Protein AF-A0A661PMX5-F1 (afdb_monomer)

Structure (mmCIF, N/CA/C/O backbone):
data_AF-A0A661PMX5-F1
#
_entry.id   AF-A0A661PMX5-F1
#
loop_
_atom_site.group_PDB
_atom_site.id
_atom_site.type_symbol
_atom_site.label_atom_id
_atom_site.label_alt_id
_atom_site.label_comp_id
_atom_site.label_asym_id
_atom_site.label_entity_id
_atom_site.label_seq_id
_atom_site.pdbx_PDB_ins_code
_atom_site.Cartn_x
_atom_site.Cartn_y
_atom_site.Cartn_z
_atom_site.occupancy
_atom_site.B_iso_or_equiv
_atom_site.auth_seq_id
_atom_site.auth_comp_id
_atom_site.auth_asym_id
_atom_site.auth_atom_id
_atom_site.pdbx_PDB_model_num
ATOM 1 N N . MET A 1 1 ? 23.515 1.012 -22.272 1.00 63.72 1 MET A N 1
ATOM 2 C CA . MET A 1 1 ? 24.236 0.803 -20.991 1.00 63.72 1 MET A CA 1
ATOM 3 C C . MET A 1 1 ? 23.793 1.769 -19.895 1.00 63.72 1 MET A C 1
ATOM 5 O O . MET A 1 1 ? 23.212 1.280 -18.941 1.00 63.72 1 MET A O 1
ATOM 9 N N . MET A 1 2 ? 23.977 3.096 -20.003 1.00 74.12 2 MET A N 1
ATOM 10 C CA . MET A 1 2 ? 23.487 4.026 -18.957 1.00 74.12 2 MET A CA 1
ATOM 11 C C . MET A 1 2 ? 21.953 4.102 -18.866 1.00 74.12 2 MET A C 1
ATOM 13 O O . MET A 1 2 ? 21.403 4.044 -17.772 1.00 74.12 2 MET A O 1
ATOM 17 N N . LEU A 1 3 ? 21.252 4.159 -20.004 1.00 74.56 3 LEU A N 1
ATOM 18 C CA . LEU A 1 3 ? 19.784 4.242 -20.019 1.00 74.56 3 LEU A CA 1
ATOM 19 C C . LEU A 1 3 ? 19.117 2.944 -19.522 1.00 74.56 3 LEU A C 1
ATOM 21 O O . LEU A 1 3 ? 18.143 2.985 -18.780 1.00 74.56 3 LEU A O 1
ATOM 25 N N . ASP A 1 4 ? 19.688 1.787 -19.871 1.00 82.62 4 ASP A N 1
ATOM 26 C CA . ASP A 1 4 ? 19.220 0.484 -19.377 1.00 82.62 4 ASP A CA 1
ATOM 27 C C . ASP A 1 4 ? 19.433 0.337 -17.871 1.00 82.62 4 ASP A C 1
ATOM 29 O O . ASP A 1 4 ? 18.620 -0.282 -17.190 1.00 82.62 4 ASP A O 1
ATOM 33 N N . GLN A 1 5 ? 20.518 0.914 -17.347 1.00 84.75 5 GLN A N 1
ATOM 34 C CA . GLN A 1 5 ? 20.777 0.919 -15.915 1.00 84.75 5 GLN A CA 1
ATOM 35 C C . GLN A 1 5 ? 19.758 1.784 -15.171 1.00 84.75 5 GLN A C 1
ATOM 37 O O . GLN A 1 5 ? 19.165 1.306 -14.212 1.00 84.75 5 GLN A O 1
ATOM 42 N N . ALA A 1 6 ? 19.471 2.991 -15.667 1.00 81.25 6 ALA A N 1
ATOM 43 C CA . ALA A 1 6 ? 18.455 3.860 -15.077 1.00 81.25 6 ALA A CA 1
ATOM 44 C C . ALA A 1 6 ? 17.060 3.203 -15.053 1.00 81.25 6 ALA A C 1
ATOM 46 O O . ALA A 1 6 ? 16.349 3.305 -14.056 1.00 81.25 6 ALA A O 1
ATOM 47 N N . ILE A 1 7 ? 16.688 2.476 -16.116 1.00 87.56 7 ILE A N 1
ATOM 48 C CA . ILE A 1 7 ? 15.437 1.700 -16.168 1.00 87.56 7 ILE A CA 1
ATOM 49 C C . ILE A 1 7 ? 15.428 0.609 -15.091 1.00 87.56 7 ILE A C 1
ATOM 51 O O . ILE A 1 7 ? 14.450 0.500 -14.355 1.00 87.56 7 ILE A O 1
ATOM 55 N N . ARG A 1 8 ? 16.513 -0.163 -14.953 1.00 89.81 8 ARG A N 1
ATOM 56 C CA . ARG A 1 8 ? 16.621 -1.215 -13.927 1.00 89.81 8 ARG A CA 1
ATOM 57 C C . ARG A 1 8 ? 16.565 -0.658 -12.506 1.00 89.81 8 ARG A C 1
ATOM 59 O O . ARG A 1 8 ? 15.906 -1.240 -11.647 1.00 89.81 8 ARG A O 1
ATOM 66 N N . ASP A 1 9 ? 17.223 0.469 -12.258 1.00 87.69 9 ASP A N 1
ATOM 67 C CA . ASP A 1 9 ? 17.215 1.113 -10.944 1.00 87.69 9 ASP A CA 1
ATOM 68 C C . ASP A 1 9 ? 15.805 1.609 -10.591 1.00 87.69 9 ASP A C 1
ATOM 70 O O . ASP A 1 9 ? 15.340 1.407 -9.469 1.00 87.69 9 ASP A O 1
ATOM 74 N N . LYS A 1 10 ? 15.075 2.172 -11.564 1.00 87.88 10 LYS A N 1
ATOM 75 C CA . LYS A 1 10 ? 13.667 2.565 -11.397 1.00 87.88 10 LYS A CA 1
ATOM 76 C C . LYS A 1 10 ? 12.747 1.364 -11.175 1.00 87.88 10 LYS A C 1
ATOM 78 O O . LYS A 1 10 ? 11.901 1.410 -10.288 1.00 87.88 10 LYS A O 1
ATOM 83 N N . GLU A 1 11 ? 12.934 0.267 -11.906 1.00 91.12 11 GLU A N 1
ATOM 84 C CA . GLU A 1 11 ? 12.194 -0.984 -11.676 1.00 91.12 11 GLU A CA 1
ATOM 85 C C . GLU A 1 11 ? 12.409 -1.524 -10.260 1.00 91.12 11 GLU A C 1
ATOM 87 O O . GLU A 1 11 ? 11.457 -1.949 -9.598 1.00 91.12 11 GLU A O 1
ATOM 92 N N . LYS A 1 12 ? 13.652 -1.472 -9.771 1.00 93.50 12 LYS A N 1
ATOM 93 C CA . LYS A 1 12 ? 13.991 -1.859 -8.402 1.00 93.50 12 LYS A CA 1
ATOM 94 C C . LYS A 1 12 ? 13.304 -0.948 -7.380 1.00 93.50 12 LYS A C 1
ATOM 96 O O . LYS A 1 12 ? 12.665 -1.466 -6.468 1.00 93.50 12 LYS A O 1
ATOM 101 N N . GLN A 1 13 ? 13.356 0.371 -7.573 1.00 88.75 13 GLN A N 1
ATOM 102 C CA . GLN A 1 13 ? 12.673 1.340 -6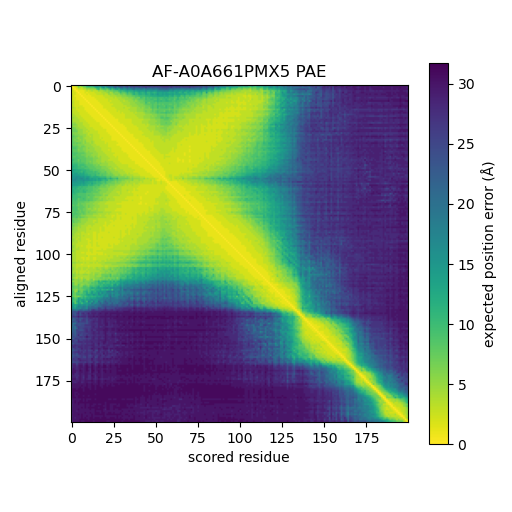.705 1.00 88.75 13 GLN A CA 1
ATOM 103 C C . GLN A 1 13 ? 11.159 1.099 -6.655 1.00 88.75 13 GL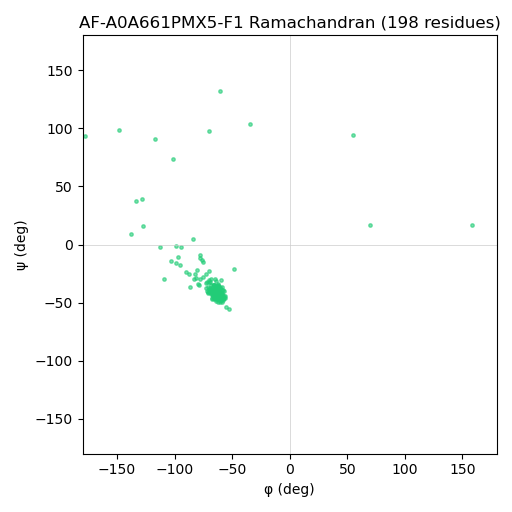N A C 1
ATOM 105 O O . GLN A 1 13 ? 10.581 1.090 -5.573 1.00 88.75 13 GLN A O 1
ATOM 110 N N . ILE A 1 14 ? 10.512 0.834 -7.797 1.00 92.25 14 ILE A N 1
ATOM 111 C CA . ILE A 1 14 ? 9.077 0.502 -7.845 1.00 92.25 14 ILE A CA 1
ATOM 112 C C . ILE A 1 14 ? 8.797 -0.778 -7.055 1.00 92.25 14 ILE A C 1
ATOM 114 O O . ILE A 1 14 ? 7.820 -0.847 -6.309 1.00 92.25 14 ILE A O 1
ATOM 118 N N . LYS A 1 15 ? 9.640 -1.805 -7.199 1.00 94.56 15 LYS A N 1
ATOM 119 C CA . LYS A 1 15 ? 9.477 -3.065 -6.467 1.00 94.56 15 LYS A CA 1
ATOM 120 C C . LYS A 1 15 ? 9.585 -2.857 -4.955 1.00 94.56 15 LYS A C 1
ATOM 122 O O . LYS A 1 15 ? 8.742 -3.367 -4.219 1.00 94.56 15 LYS A O 1
ATOM 127 N N . GLU A 1 16 ? 10.579 -2.101 -4.505 1.00 92.00 16 GLU A N 1
ATOM 128 C CA . GLU A 1 16 ? 10.778 -1.762 -3.092 1.00 92.00 16 GLU A CA 1
ATOM 129 C C . GLU A 1 16 ? 9.619 -0.912 -2.553 1.00 92.00 16 GLU A C 1
ATOM 131 O O . GLU A 1 16 ? 9.053 -1.231 -1.507 1.00 92.00 16 GLU A O 1
ATOM 136 N N . ALA A 1 17 ? 9.176 0.097 -3.309 1.00 91.69 17 ALA A N 1
ATOM 137 C CA . ALA A 1 17 ? 8.026 0.926 -2.956 1.00 91.69 17 ALA A CA 1
ATOM 138 C C . ALA A 1 17 ? 6.738 0.096 -2.831 1.00 91.69 17 ALA A C 1
ATOM 140 O O . ALA A 1 17 ? 5.991 0.246 -1.866 1.00 91.69 17 ALA A O 1
ATOM 141 N N . LYS A 1 18 ? 6.497 -0.845 -3.754 1.00 93.56 18 LYS A N 1
ATOM 142 C CA . LYS A 1 18 ? 5.363 -1.778 -3.668 1.00 93.56 18 LYS A CA 1
ATOM 143 C C . LYS A 1 18 ? 5.431 -2.649 -2.421 1.00 93.56 18 LYS A C 1
ATOM 145 O O . LYS A 1 18 ? 4.408 -2.848 -1.773 1.00 93.56 18 LYS A O 1
ATOM 150 N N . GLN A 1 19 ? 6.607 -3.166 -2.073 1.00 94.50 19 GLN A N 1
ATOM 151 C CA . GLN A 1 19 ? 6.785 -3.957 -0.853 1.00 94.50 19 GLN A CA 1
ATOM 152 C C . GLN A 1 19 ? 6.511 -3.128 0.406 1.00 94.50 19 GLN A C 1
ATOM 154 O O . GLN A 1 19 ? 5.790 -3.595 1.289 1.00 94.50 19 GLN A O 1
ATOM 159 N N . ALA A 1 20 ? 7.005 -1.890 0.460 1.00 90.62 20 ALA A N 1
ATOM 160 C CA . ALA A 1 20 ? 6.728 -0.971 1.558 1.00 90.62 20 ALA A CA 1
ATOM 161 C C . ALA A 1 20 ? 5.222 -0.681 1.684 1.00 90.62 20 ALA A C 1
ATOM 163 O O . ALA A 1 20 ? 4.652 -0.837 2.761 1.00 90.62 20 ALA A O 1
ATOM 164 N N . VAL A 1 21 ? 4.546 -0.372 0.571 1.00 93.19 21 VAL A N 1
ATOM 165 C CA . VAL A 1 21 ? 3.094 -0.133 0.559 1.00 93.19 21 VAL A CA 1
ATOM 166 C C . VAL A 1 21 ? 2.309 -1.381 0.956 1.00 93.19 21 VAL A C 1
ATOM 168 O O . VAL A 1 21 ? 1.335 -1.269 1.693 1.00 93.19 21 VAL A O 1
ATOM 171 N N . MET A 1 22 ? 2.732 -2.581 0.548 1.00 92.69 22 MET A N 1
ATOM 172 C CA . MET A 1 22 ? 2.116 -3.825 1.024 1.00 92.69 22 MET A CA 1
ATOM 173 C C . MET A 1 22 ? 2.247 -3.991 2.540 1.00 92.69 22 MET A C 1
ATOM 175 O O . MET A 1 22 ? 1.279 -4.394 3.183 1.00 92.69 22 MET A O 1
ATOM 179 N N . SER A 1 23 ? 3.402 -3.647 3.116 1.00 91.94 23 SER A N 1
ATOM 180 C CA . SER A 1 23 ? 3.580 -3.640 4.570 1.00 91.94 23 SER A CA 1
ATOM 181 C C . SER A 1 23 ? 2.625 -2.647 5.238 1.00 91.94 23 SER A C 1
ATOM 183 O O . SER A 1 23 ? 1.950 -3.013 6.196 1.00 91.94 23 SER A O 1
ATOM 185 N N . CYS A 1 24 ? 2.495 -1.429 4.704 1.00 90.75 24 CYS A N 1
ATOM 186 C CA . CYS A 1 24 ? 1.556 -0.427 5.219 1.00 90.75 24 CYS A CA 1
ATOM 187 C C . CYS A 1 24 ? 0.090 -0.886 5.119 1.00 90.75 24 CYS A C 1
ATOM 189 O O . CYS A 1 24 ? -0.686 -0.695 6.051 1.00 90.75 24 CYS A O 1
ATOM 191 N N . ILE A 1 25 ? -0.297 -1.544 4.022 1.00 92.50 25 ILE A N 1
ATOM 192 C CA . ILE A 1 25 ? -1.640 -2.129 3.862 1.00 92.50 25 ILE A CA 1
ATOM 193 C C . ILE A 1 25 ? -1.877 -3.237 4.893 1.00 92.50 25 ILE A C 1
ATOM 195 O O . ILE A 1 25 ? -2.978 -3.362 5.430 1.00 92.50 25 ILE A O 1
ATOM 199 N N . ALA A 1 26 ? -0.868 -4.061 5.179 1.00 93.25 26 ALA A N 1
ATOM 200 C CA . ALA A 1 26 ? -0.986 -5.094 6.200 1.00 93.25 26 ALA A CA 1
ATOM 201 C C . ALA A 1 26 ? -1.216 -4.474 7.586 1.00 93.25 26 ALA A C 1
ATOM 203 O O . ALA A 1 26 ? -2.121 -4.912 8.299 1.00 93.25 26 ALA A O 1
ATOM 204 N N . THR A 1 27 ? -0.471 -3.421 7.938 1.00 90.44 27 THR A N 1
ATOM 205 C CA . THR A 1 27 ? -0.661 -2.707 9.209 1.00 90.44 27 THR A CA 1
ATOM 206 C C . THR A 1 27 ? -2.011 -1.991 9.283 1.00 90.44 27 THR A C 1
ATOM 208 O O . THR A 1 27 ? -2.666 -2.055 10.319 1.00 90.44 27 THR A O 1
ATOM 211 N N . GLU A 1 28 ? -2.482 -1.385 8.187 1.00 92.62 28 GLU A N 1
ATOM 212 C CA . GLU A 1 28 ? -3.816 -0.764 8.103 1.00 92.62 28 GLU A CA 1
ATOM 213 C C . GLU A 1 28 ? -4.918 -1.806 8.334 1.00 92.62 28 GLU A C 1
ATOM 215 O O . GLU A 1 28 ? -5.834 -1.594 9.128 1.00 92.62 28 GLU A O 1
ATOM 220 N N . LYS A 1 29 ? -4.812 -2.976 7.692 1.00 94.25 29 LYS A N 1
ATOM 221 C CA . LYS A 1 29 ? -5.763 -4.077 7.890 1.00 94.25 29 LYS A CA 1
ATOM 222 C C . LYS A 1 29 ? -5.764 -4.594 9.324 1.00 94.25 29 LYS A C 1
ATOM 224 O O . LYS A 1 29 ? -6.833 -4.903 9.844 1.00 94.25 29 LYS A O 1
ATOM 229 N N . GLN A 1 30 ? -4.599 -4.687 9.961 1.00 93.56 30 GLN A N 1
ATOM 230 C CA . GLN A 1 30 ? -4.505 -5.058 11.373 1.00 93.56 30 GLN A CA 1
ATOM 231 C C . GLN A 1 30 ? -5.163 -4.006 12.272 1.00 93.56 30 GLN A C 1
ATOM 233 O O . GLN A 1 30 ? -5.966 -4.364 13.130 1.00 93.56 30 GLN A O 1
ATOM 238 N N . ALA A 1 31 ? -4.887 -2.719 12.046 1.00 91.25 31 ALA A N 1
ATOM 239 C CA . ALA A 1 31 ? -5.503 -1.623 12.792 1.00 91.25 31 ALA A CA 1
ATOM 240 C C . ALA A 1 31 ? -7.031 -1.619 12.635 1.00 91.25 31 ALA A C 1
ATOM 242 O O . ALA A 1 31 ? -7.758 -1.498 13.620 1.00 91.25 31 ALA A O 1
ATOM 243 N N . LYS A 1 32 ? -7.519 -1.851 11.414 1.00 94.06 32 LYS A N 1
ATOM 244 C CA . LYS A 1 32 ? -8.947 -1.989 11.132 1.00 94.06 32 LYS A CA 1
ATOM 245 C C . LYS A 1 32 ? -9.567 -3.203 11.824 1.00 94.06 32 LYS A C 1
ATOM 247 O O . LYS A 1 32 ? -10.628 -3.073 12.416 1.00 94.06 32 LYS A O 1
ATOM 252 N N . ALA A 1 33 ? -8.904 -4.357 11.809 1.00 95.31 33 ALA A N 1
ATOM 253 C CA . ALA A 1 33 ? -9.397 -5.543 12.508 1.00 95.31 33 ALA A CA 1
ATOM 254 C C . ALA A 1 33 ? -9.496 -5.321 14.029 1.00 95.31 33 ALA A C 1
ATOM 256 O O . ALA A 1 33 ? -10.425 -5.816 14.664 1.00 95.31 33 ALA A O 1
ATOM 257 N N . LEU A 1 34 ? -8.565 -4.559 14.614 1.00 94.06 34 LEU A N 1
ATOM 258 C CA . LEU A 1 34 ? -8.640 -4.154 16.019 1.00 94.06 34 LEU A CA 1
ATOM 259 C C . LEU A 1 34 ? -9.814 -3.199 16.269 1.00 94.06 34 LEU A C 1
ATOM 261 O O . LEU A 1 34 ? -10.561 -3.414 17.216 1.00 94.06 34 LEU A O 1
ATOM 265 N N . LEU A 1 35 ? -10.021 -2.203 15.401 1.00 95.44 35 LEU A N 1
ATOM 266 C CA . LEU A 1 35 ? -11.177 -1.304 15.476 1.00 95.44 35 LEU A CA 1
ATOM 267 C C . LEU A 1 35 ? -12.502 -2.081 15.412 1.00 95.44 35 LEU A C 1
ATOM 269 O O . LEU A 1 35 ? -13.384 -1.872 16.242 1.00 95.44 35 LEU A O 1
ATOM 273 N N . ASP A 1 36 ? -12.626 -2.997 14.452 1.00 95.06 36 ASP A N 1
ATOM 274 C CA . ASP A 1 36 ? -13.819 -3.825 14.273 1.00 95.06 36 ASP A CA 1
ATOM 275 C C . ASP A 1 36 ? -14.056 -4.725 15.499 1.00 95.06 36 ASP A C 1
ATOM 277 O O . ASP A 1 36 ? -15.198 -4.929 15.912 1.00 95.06 36 ASP A O 1
ATOM 281 N N . LYS A 1 37 ? -12.981 -5.210 16.138 1.00 95.94 37 LYS A N 1
ATOM 282 C CA . LYS A 1 37 ? -13.062 -5.964 17.393 1.00 95.94 37 LYS A CA 1
ATOM 283 C C . LYS A 1 37 ? -13.570 -5.104 18.553 1.00 95.94 37 LYS A C 1
ATOM 285 O O . LYS A 1 37 ? -14.443 -5.559 19.282 1.00 95.94 37 LYS A O 1
ATOM 290 N N . GLU A 1 38 ? -13.059 -3.886 18.730 1.00 94.75 38 GLU A N 1
ATOM 291 C CA . GLU A 1 38 ? -13.532 -2.982 19.791 1.00 94.75 38 GLU A CA 1
ATOM 292 C C . GLU A 1 38 ? -15.014 -2.620 19.595 1.00 94.75 38 GLU A C 1
ATOM 294 O O . GLU A 1 38 ? -15.785 -2.660 20.552 1.00 94.75 38 GLU A O 1
ATOM 299 N N . LYS A 1 39 ? -15.446 -2.377 18.349 1.00 94.94 39 LYS A N 1
ATOM 300 C CA . LYS A 1 39 ? -16.865 -2.156 18.012 1.00 94.94 39 LYS A CA 1
ATOM 301 C C . LYS A 1 39 ? -17.736 -3.385 18.296 1.00 94.94 39 LYS A C 1
ATOM 303 O O . LYS A 1 39 ? -18.861 -3.254 18.773 1.00 94.94 39 LYS A O 1
ATOM 308 N N . LEU A 1 40 ? -17.224 -4.587 18.031 1.00 96.62 40 LEU A N 1
ATOM 309 C CA . LEU A 1 40 ? -17.930 -5.826 18.359 1.00 96.62 40 LEU A CA 1
ATOM 310 C C . LEU A 1 40 ? -18.068 -6.010 19.876 1.00 96.62 40 LEU A C 1
ATOM 312 O O . LEU A 1 40 ? -19.143 -6.366 20.352 1.00 96.62 40 LEU A O 1
ATOM 316 N N . GLU A 1 41 ? -17.007 -5.752 20.644 1.00 95.06 41 GLU A N 1
ATOM 317 C CA . GLU A 1 41 ? -17.059 -5.811 22.108 1.00 95.06 41 GLU A CA 1
ATOM 318 C C . GLU A 1 41 ? -18.032 -4.777 22.682 1.00 95.06 41 GLU A C 1
ATOM 320 O O . GLU A 1 41 ? -18.821 -5.123 23.562 1.00 95.06 41 GLU A O 1
ATOM 325 N N . GLN A 1 42 ? -18.051 -3.550 22.147 1.00 95.62 42 GLN A N 1
ATOM 326 C CA . GLN A 1 42 ? -19.065 -2.547 22.483 1.00 95.62 42 GLN A CA 1
ATOM 327 C C . GLN A 1 42 ? -20.479 -3.118 22.296 1.00 95.62 42 GLN A C 1
ATOM 329 O O . GLN A 1 42 ? -21.251 -3.161 23.255 1.00 95.62 42 GLN A O 1
ATOM 334 N N . SER A 1 43 ? -20.792 -3.632 21.103 1.00 95.50 43 SER A N 1
ATOM 335 C CA . SER A 1 43 ? -22.113 -4.195 20.795 1.00 95.50 43 SER A CA 1
ATOM 336 C C . SER A 1 43 ? -22.467 -5.390 21.694 1.00 95.50 43 SER A C 1
ATOM 338 O O . SER A 1 43 ? -23.599 -5.522 22.163 1.00 95.50 43 SER A O 1
ATOM 340 N N . ASN A 1 44 ? -21.486 -6.234 22.028 1.00 96.56 44 ASN A N 1
ATOM 341 C CA . ASN A 1 44 ? -21.675 -7.342 22.963 1.00 96.56 44 ASN A CA 1
ATOM 342 C C . ASN A 1 44 ? -22.024 -6.856 24.379 1.00 96.56 44 ASN A C 1
ATOM 344 O O . ASN A 1 44 ? -22.832 -7.486 25.068 1.00 96.56 44 ASN A O 1
ATOM 348 N N . TRP A 1 45 ? -21.403 -5.772 24.851 1.00 95.12 45 TRP A N 1
ATOM 349 C CA . TRP A 1 45 ? -21.720 -5.176 26.150 1.00 95.12 45 TRP A CA 1
ATOM 350 C C . TRP A 1 45 ? -23.079 -4.476 26.152 1.00 95.12 45 TRP A C 1
ATOM 352 O O . TRP A 1 45 ? -23.808 -4.608 27.136 1.00 95.12 45 TRP A O 1
ATOM 362 N N . GLU A 1 46 ? -23.463 -3.831 25.053 1.00 93.75 46 GLU A N 1
ATOM 363 C CA . GLU A 1 46 ? -24.800 -3.256 24.865 1.00 93.75 46 GLU A CA 1
ATOM 364 C C . GLU A 1 46 ? -25.885 -4.342 24.907 1.00 93.75 46 GLU A C 1
ATOM 366 O O . GLU A 1 46 ? -26.823 -4.246 25.697 1.00 93.75 46 GLU A O 1
ATOM 371 N N . ALA A 1 47 ? -25.706 -5.452 24.185 1.00 95.69 47 ALA A N 1
ATOM 372 C CA . ALA A 1 47 ? -26.641 -6.580 24.217 1.00 95.69 47 ALA A CA 1
ATOM 373 C C . ALA A 1 47 ? -26.773 -7.204 25.625 1.00 95.69 47 ALA A C 1
ATOM 375 O O . ALA A 1 47 ? -27.862 -7.605 26.061 1.00 95.69 47 ALA A O 1
ATOM 376 N N . LYS A 1 48 ? -25.668 -7.266 26.383 1.00 93.94 48 LYS A N 1
ATOM 377 C CA . LYS A 1 48 ? -25.687 -7.690 27.795 1.00 93.94 48 LYS A CA 1
ATOM 378 C C . LYS A 1 48 ? -26.439 -6.692 28.675 1.00 93.94 48 LYS A C 1
ATOM 380 O O . LYS A 1 48 ? -27.173 -7.126 29.563 1.00 93.94 48 LYS A O 1
ATOM 385 N N . ALA A 1 49 ? -26.284 -5.390 28.433 1.00 93.62 49 ALA A N 1
ATOM 386 C CA . ALA A 1 49 ? -27.014 -4.353 29.151 1.00 93.62 49 ALA A CA 1
ATOM 387 C C . ALA A 1 49 ? -28.523 -4.449 28.897 1.00 93.62 49 ALA A C 1
ATOM 389 O O . ALA A 1 49 ? -29.297 -4.451 29.852 1.00 93.62 49 ALA A O 1
ATOM 390 N N . GLU A 1 50 ? -28.942 -4.637 27.642 1.00 93.56 50 GLU A N 1
ATOM 391 C CA . GLU A 1 50 ? -30.350 -4.849 27.286 1.00 93.56 50 GLU A CA 1
ATOM 392 C C . GLU A 1 50 ? -30.944 -6.075 27.985 1.00 93.56 50 GLU A C 1
ATOM 394 O O . GLU A 1 50 ? -32.068 -6.042 28.489 1.00 93.56 50 GLU A O 1
ATOM 399 N N . THR A 1 51 ? -30.183 -7.169 28.038 1.00 95.25 51 THR A N 1
ATOM 400 C CA . THR A 1 51 ? -30.621 -8.404 28.700 1.00 95.25 51 THR A CA 1
ATOM 401 C C . THR A 1 51 ? -30.752 -8.206 30.213 1.00 95.25 51 THR A C 1
ATOM 403 O O . THR A 1 51 ? -31.727 -8.661 30.811 1.00 95.25 51 THR A O 1
ATOM 406 N N . ALA A 1 52 ? -29.813 -7.491 30.840 1.00 93.50 52 ALA A N 1
ATOM 407 C CA . ALA A 1 52 ? -29.884 -7.149 32.259 1.00 93.50 52 ALA A CA 1
ATOM 408 C C . ALA A 1 52 ? -31.077 -6.231 32.579 1.00 93.50 52 ALA A C 1
ATOM 410 O O . ALA A 1 52 ? -31.743 -6.436 33.595 1.00 93.50 52 ALA A O 1
ATOM 411 N N . LEU A 1 53 ? -31.391 -5.285 31.686 1.00 93.75 53 LEU A N 1
ATOM 412 C CA . LEU A 1 53 ? -32.548 -4.397 31.808 1.00 93.75 53 LEU A CA 1
ATOM 413 C C . LEU A 1 53 ? -33.866 -5.184 31.735 1.00 93.75 53 LEU A C 1
ATOM 415 O O . LEU A 1 53 ? -34.732 -5.017 32.588 1.00 93.75 53 LEU A O 1
ATOM 419 N N . LYS A 1 54 ? -33.986 -6.118 30.778 1.00 93.69 54 LYS A N 1
ATOM 420 C CA . LYS A 1 54 ? -35.144 -7.031 30.663 1.00 93.69 54 LYS A CA 1
ATOM 421 C C . LYS A 1 54 ? -35.331 -7.899 31.909 1.00 93.69 54 LYS A C 1
ATOM 423 O O . LYS A 1 54 ? -36.455 -8.250 32.249 1.00 93.69 54 LYS A O 1
ATOM 428 N N . ALA A 1 55 ? -34.240 -8.233 32.595 1.00 94.62 55 ALA A N 1
ATOM 429 C CA . ALA A 1 55 ? -34.253 -8.981 33.849 1.00 94.62 55 ALA A CA 1
ATOM 430 C C . ALA A 1 55 ? -34.478 -8.102 35.100 1.00 94.62 55 ALA A C 1
ATOM 432 O O . ALA A 1 55 ? -34.375 -8.614 36.215 1.00 94.62 55 ALA A O 1
ATOM 433 N N . GLY A 1 56 ? -34.735 -6.796 34.941 1.00 93.94 56 GLY A N 1
ATOM 434 C CA . GLY A 1 56 ? -34.957 -5.852 36.043 1.00 93.94 56 GLY A CA 1
ATOM 435 C C . GLY A 1 56 ? -33.709 -5.549 36.880 1.00 93.94 56 GLY A C 1
ATOM 436 O O . GLY A 1 56 ? -33.823 -5.061 38.000 1.00 93.94 56 GLY A O 1
ATOM 437 N N . ARG A 1 57 ? -32.507 -5.865 36.377 1.00 94.31 57 ARG A N 1
ATOM 438 C CA . ARG A 1 57 ? -31.232 -5.626 37.071 1.00 94.31 57 ARG A CA 1
ATOM 439 C C . ARG A 1 57 ? -30.535 -4.390 36.512 1.00 94.31 57 ARG A C 1
ATOM 441 O O . ARG A 1 57 ? -29.527 -4.497 35.810 1.00 94.31 57 ARG A O 1
ATOM 448 N N . GLU A 1 58 ? -31.060 -3.220 36.855 1.00 93.62 58 GLU A N 1
ATOM 449 C CA . GLU A 1 58 ? -30.547 -1.921 36.392 1.00 93.62 58 GLU A CA 1
ATOM 450 C C . GLU A 1 58 ? -29.074 -1.693 36.770 1.00 93.62 58 GLU A C 1
ATOM 452 O O . GLU A 1 58 ? -28.283 -1.254 35.935 1.00 93.62 58 GLU A O 1
ATOM 457 N N . ASP A 1 59 ? -28.656 -2.112 37.969 1.00 92.88 59 ASP A N 1
ATOM 458 C CA . ASP A 1 59 ? -27.263 -1.998 38.428 1.00 92.88 59 ASP A CA 1
ATOM 459 C C . ASP A 1 59 ? -26.264 -2.723 37.511 1.00 92.88 59 ASP A C 1
ATOM 461 O O . ASP A 1 59 ? -25.127 -2.281 37.319 1.00 92.88 59 ASP A O 1
ATOM 465 N N . LEU A 1 60 ? -26.664 -3.873 36.955 1.00 90.69 60 LEU A N 1
ATOM 466 C CA . LEU A 1 60 ? -25.834 -4.637 36.021 1.00 90.69 60 LEU A CA 1
ATOM 467 C C . LEU A 1 60 ? -25.864 -4.025 34.621 1.00 90.69 60 LEU A C 1
ATOM 469 O O . LEU A 1 60 ? -24.831 -4.029 33.950 1.00 90.69 60 LEU A O 1
ATOM 473 N N . ALA A 1 61 ? -27.005 -3.472 34.203 1.00 92.56 61 ALA A N 1
ATOM 474 C CA . ALA A 1 61 ? -27.129 -2.767 32.932 1.00 92.56 61 ALA A CA 1
ATOM 475 C C . ALA A 1 61 ? -26.229 -1.519 32.896 1.00 92.56 61 ALA A C 1
ATOM 477 O O . ALA A 1 61 ? -25.477 -1.341 31.940 1.00 92.56 61 ALA A O 1
ATOM 478 N N . LEU A 1 62 ? -26.201 -0.726 33.974 1.00 94.19 62 LEU A N 1
ATOM 479 C CA . LEU A 1 62 ? -25.313 0.435 34.117 1.00 94.19 62 LEU A CA 1
ATOM 480 C C . LEU A 1 62 ? -23.830 0.058 34.019 1.00 94.19 62 LEU A C 1
ATOM 482 O O . LEU A 1 62 ? -23.066 0.710 33.310 1.00 94.19 62 LEU A O 1
ATOM 486 N N . LYS A 1 63 ? -23.409 -1.024 34.686 1.00 93.88 63 LYS A N 1
ATOM 487 C CA . LYS A 1 63 ? -22.018 -1.508 34.608 1.00 93.88 63 LYS A CA 1
ATOM 488 C C . LYS A 1 63 ? -21.654 -2.006 33.208 1.00 93.88 63 LYS A C 1
ATOM 490 O O . LYS A 1 63 ? -20.528 -1.789 32.764 1.00 93.88 63 LYS A O 1
ATOM 495 N N . ALA A 1 64 ? -22.580 -2.678 32.524 1.00 92.62 64 ALA A N 1
ATOM 496 C CA . ALA A 1 64 ? -22.379 -3.142 31.154 1.00 92.62 64 ALA A CA 1
ATOM 497 C C . ALA A 1 64 ? -22.272 -1.964 30.170 1.00 92.62 64 ALA A C 1
ATOM 499 O O . ALA A 1 64 ? -21.338 -1.940 29.373 1.00 92.62 64 ALA A O 1
ATOM 500 N N . LEU A 1 65 ? -23.137 -0.952 30.293 1.00 93.69 65 LEU A N 1
ATOM 501 C CA . LEU A 1 65 ? -23.060 0.283 29.502 1.00 93.69 65 LEU A CA 1
ATOM 502 C C . LEU A 1 65 ? -21.774 1.071 29.767 1.00 93.69 65 LEU A C 1
ATOM 504 O O . LEU A 1 65 ? -21.177 1.591 28.832 1.00 93.69 65 LEU A O 1
ATOM 508 N N . GLY A 1 66 ? -21.296 1.107 31.015 1.00 94.44 66 GLY A N 1
ATOM 509 C CA . GLY A 1 66 ? -19.998 1.704 31.337 1.00 94.44 66 GLY A CA 1
ATOM 510 C C . GLY A 1 66 ? -18.851 1.060 30.549 1.00 94.44 66 GLY A C 1
ATOM 511 O O . GLY A 1 66 ? -18.035 1.766 29.963 1.00 94.44 66 GLY A O 1
ATOM 512 N N . ARG A 1 67 ? -18.837 -0.277 30.455 1.00 94.12 67 ARG A N 1
ATOM 513 C CA . ARG A 1 67 ? -17.851 -1.014 29.643 1.00 94.12 67 ARG A CA 1
ATOM 514 C C . ARG A 1 67 ? -18.041 -0.796 28.145 1.00 94.12 67 ARG A C 1
ATOM 516 O O . ARG A 1 67 ? -17.051 -0.635 27.440 1.00 94.12 67 ARG A O 1
ATOM 523 N N . ALA A 1 68 ? -19.283 -0.759 27.663 1.00 95.12 68 ALA A N 1
ATOM 524 C CA . ALA A 1 68 ? -19.571 -0.435 26.267 1.00 95.12 68 ALA A CA 1
ATOM 525 C C . ALA A 1 68 ? -19.003 0.943 25.889 1.00 95.12 68 ALA A C 1
ATOM 527 O O . ALA A 1 68 ? -18.279 1.051 24.904 1.00 95.12 68 ALA A O 1
ATOM 528 N N . GLY A 1 69 ? -19.220 1.960 26.730 1.00 95.12 69 GLY A N 1
ATOM 529 C CA . GLY A 1 69 ? -18.697 3.311 26.513 1.00 95.12 69 GLY A CA 1
ATOM 530 C C . GLY A 1 69 ? -17.165 3.407 26.548 1.00 95.12 69 GLY A C 1
ATOM 531 O O . GLY A 1 69 ? -16.580 4.247 25.866 1.00 95.12 69 GLY A O 1
ATOM 532 N N . GLU A 1 70 ? -16.474 2.547 27.305 1.00 95.38 70 GLU A N 1
ATOM 533 C CA . GLU A 1 70 ? -15.006 2.454 27.249 1.00 95.38 70 GLU A CA 1
ATOM 534 C C . GLU A 1 70 ? -14.514 1.915 25.898 1.00 95.38 70 GLU A C 1
ATOM 536 O O . GLU A 1 70 ? -13.543 2.440 25.347 1.00 95.38 70 GLU A O 1
ATOM 541 N N . HIS A 1 71 ? -15.174 0.886 25.358 1.00 95.38 71 HIS A N 1
ATOM 542 C CA . HIS A 1 71 ? -14.863 0.334 24.035 1.00 95.38 71 HIS A CA 1
ATOM 543 C C . HIS A 1 71 ? -15.227 1.312 22.908 1.00 95.38 71 HIS A C 1
ATOM 545 O O . HIS A 1 71 ? -14.444 1.489 21.976 1.00 95.38 71 HIS A O 1
ATOM 551 N N . GLU A 1 72 ? -16.350 2.020 23.035 1.00 95.00 72 GLU A N 1
ATOM 552 C CA . GLU A 1 72 ? -16.775 3.068 22.102 1.00 95.00 72 GLU A CA 1
ATOM 553 C C . GLU A 1 72 ? -15.740 4.198 22.013 1.00 95.00 72 GLU A C 1
ATOM 555 O O . GLU A 1 72 ? -15.316 4.571 20.920 1.00 95.00 72 GLU A O 1
ATOM 560 N N . LYS A 1 73 ? -15.260 4.706 23.157 1.00 95.88 73 LYS A N 1
ATOM 561 C CA . LYS A 1 73 ? -14.216 5.745 23.190 1.00 95.88 73 LYS A CA 1
ATOM 562 C C . LYS A 1 73 ? -12.938 5.296 22.487 1.00 95.88 73 LYS A C 1
ATOM 564 O O . LYS A 1 73 ? -12.394 6.044 21.679 1.00 95.88 73 LYS A O 1
ATOM 569 N N . LYS A 1 74 ? -12.485 4.064 22.739 1.00 94.06 74 LYS A N 1
ATOM 570 C CA . LYS A 1 74 ? -11.311 3.496 22.055 1.00 94.06 74 LYS A CA 1
ATOM 571 C C . LYS A 1 74 ? -11.533 3.399 20.548 1.00 94.06 74 LYS A C 1
ATOM 573 O O . LYS A 1 74 ? -10.644 3.756 19.778 1.00 94.06 74 LYS A O 1
ATOM 578 N N . ALA A 1 75 ? -12.715 2.956 20.121 1.00 95.06 75 ALA A N 1
ATOM 579 C CA . ALA A 1 75 ? -13.054 2.8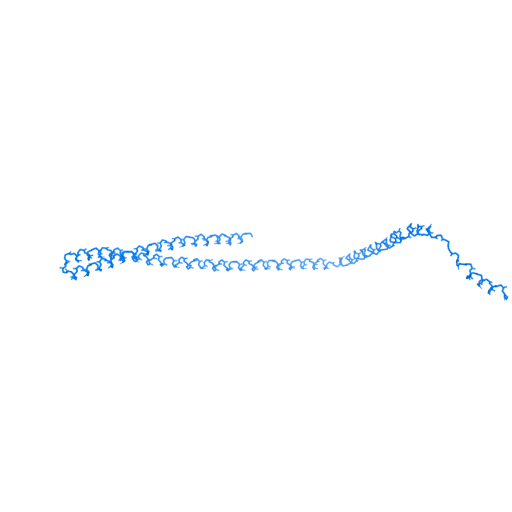78 18.707 1.00 95.06 75 ALA A CA 1
ATOM 580 C C . ALA A 1 75 ? -13.052 4.268 18.045 1.00 95.06 75 ALA A C 1
ATOM 582 O O . ALA A 1 75 ? -12.438 4.437 16.990 1.00 95.06 75 ALA A O 1
ATOM 583 N N . LEU A 1 76 ? -13.646 5.274 18.693 1.00 94.62 76 LEU A N 1
ATOM 584 C CA . LEU A 1 76 ? -13.676 6.663 18.220 1.00 94.62 76 LEU A CA 1
ATOM 585 C C . LEU A 1 76 ? -12.277 7.284 18.102 1.00 94.62 76 LEU A C 1
ATOM 587 O O . LEU A 1 76 ? -12.023 8.046 17.173 1.00 94.62 76 LEU A O 1
ATOM 591 N N . GLU A 1 77 ? -11.349 6.947 18.997 1.00 93.81 77 GLU A N 1
ATOM 592 C CA . GLU A 1 77 ? -9.954 7.403 18.911 1.00 93.81 77 GLU A CA 1
ATOM 593 C C . GLU A 1 77 ? -9.169 6.722 17.773 1.00 93.81 77 GLU A C 1
ATOM 595 O O . GLU A 1 77 ? -8.266 7.320 17.177 1.00 93.81 77 GLU A O 1
ATOM 600 N N . MET A 1 78 ? -9.493 5.464 17.461 1.00 93.19 78 MET A N 1
ATOM 601 C CA . MET A 1 78 ? -8.810 4.667 16.434 1.00 93.19 78 MET A CA 1
ATOM 602 C C . MET A 1 78 ? -9.325 4.933 15.014 1.00 93.19 78 MET A C 1
ATOM 604 O O . MET A 1 78 ? -8.563 4.819 14.050 1.00 93.19 78 MET A O 1
ATOM 608 N N . GLU A 1 79 ? -10.596 5.293 14.868 1.00 93.19 79 GLU A N 1
ATOM 609 C CA . GLU A 1 79 ? -11.254 5.525 13.583 1.00 93.19 79 GLU A CA 1
ATOM 610 C C . GLU A 1 79 ? -10.597 6.617 12.712 1.00 93.19 79 GLU A C 1
ATOM 612 O O . GLU A 1 79 ? -10.273 6.311 11.558 1.00 93.19 79 GLU A O 1
ATOM 617 N N . PRO A 1 80 ? -10.297 7.838 13.209 1.00 94.31 80 PRO A N 1
ATOM 618 C CA . PRO A 1 80 ? -9.641 8.863 12.396 1.00 94.31 80 PRO A CA 1
ATOM 619 C C . PRO A 1 80 ? -8.229 8.440 11.980 1.00 94.31 80 PRO A C 1
ATOM 621 O O . PRO A 1 80 ? -7.834 8.658 10.837 1.00 94.31 80 PRO A O 1
ATOM 624 N N . ARG A 1 81 ? -7.493 7.745 12.860 1.00 91.00 81 ARG A N 1
ATOM 625 C CA . ARG A 1 81 ? -6.154 7.218 12.546 1.00 91.00 81 ARG A CA 1
ATOM 626 C C . ARG A 1 81 ? -6.204 6.182 11.422 1.00 91.00 81 ARG A C 1
ATOM 628 O O . ARG A 1 81 ? -5.356 6.203 10.534 1.00 91.00 81 ARG A O 1
ATOM 635 N N . CYS A 1 82 ? -7.207 5.301 11.428 1.00 93.62 82 CYS A N 1
ATOM 636 C CA . CYS A 1 82 ? -7.408 4.330 10.350 1.00 93.62 82 CYS A CA 1
ATOM 637 C C . CYS A 1 82 ? -7.761 5.019 9.022 1.00 93.62 82 CYS A C 1
ATOM 639 O O . CYS A 1 82 ? -7.259 4.627 7.969 1.00 93.62 82 CYS A O 1
ATOM 641 N N . GLN A 1 83 ? -8.606 6.054 9.055 1.00 93.31 83 GLN A N 1
ATOM 642 C CA . GLN A 1 83 ? -8.965 6.825 7.859 1.00 93.31 83 GLN A CA 1
ATOM 643 C C . GLN A 1 83 ? -7.768 7.585 7.277 1.00 93.31 83 GLN A C 1
ATOM 645 O O . GLN A 1 83 ? -7.571 7.599 6.058 1.00 93.31 83 GLN A O 1
ATOM 650 N N . GLU A 1 84 ? -6.945 8.178 8.136 1.00 92.81 84 GLU A N 1
ATOM 651 C CA . GLU A 1 84 ? -5.731 8.875 7.729 1.00 92.81 84 GLU A CA 1
ATOM 652 C C . GLU A 1 84 ? -4.726 7.909 7.087 1.00 92.81 84 GLU A C 1
ATOM 654 O O . GLU A 1 84 ? -4.274 8.153 5.967 1.00 92.81 84 GLU A O 1
ATOM 659 N N . GLN A 1 85 ? -4.461 6.759 7.721 1.00 91.31 85 GLN A N 1
ATOM 660 C CA . GLN A 1 85 ? -3.603 5.712 7.151 1.00 91.31 85 GLN A CA 1
ATOM 661 C C . GLN A 1 85 ? -4.102 5.243 5.785 1.00 91.31 85 GLN A C 1
ATOM 663 O O . GLN A 1 85 ? -3.317 5.137 4.843 1.00 91.31 85 GLN A O 1
ATOM 668 N N . ARG A 1 86 ? -5.412 5.013 5.643 1.00 93.56 86 ARG A N 1
ATOM 669 C CA . ARG A 1 86 ? -6.013 4.621 4.365 1.00 93.56 86 ARG A CA 1
ATOM 670 C C . ARG A 1 86 ? -5.785 5.675 3.282 1.00 93.56 86 ARG A C 1
ATOM 672 O O . ARG A 1 86 ? -5.457 5.330 2.150 1.00 93.56 86 ARG A O 1
ATOM 679 N N . THR A 1 87 ? -5.933 6.951 3.627 1.00 95.06 87 THR A N 1
ATOM 680 C CA . THR A 1 87 ? -5.741 8.068 2.691 1.00 95.06 87 THR A CA 1
ATOM 681 C C . THR A 1 87 ? -4.282 8.173 2.247 1.00 95.06 87 THR A C 1
ATOM 683 O O . THR A 1 87 ? -4.005 8.294 1.054 1.00 95.06 87 THR A O 1
ATOM 686 N N . GLN A 1 88 ? -3.340 8.038 3.184 1.00 92.00 88 GLN A N 1
ATOM 687 C CA . GLN A 1 88 ? -1.905 8.007 2.885 1.00 92.00 88 GLN A CA 1
ATOM 688 C C . GLN A 1 88 ? -1.545 6.818 1.981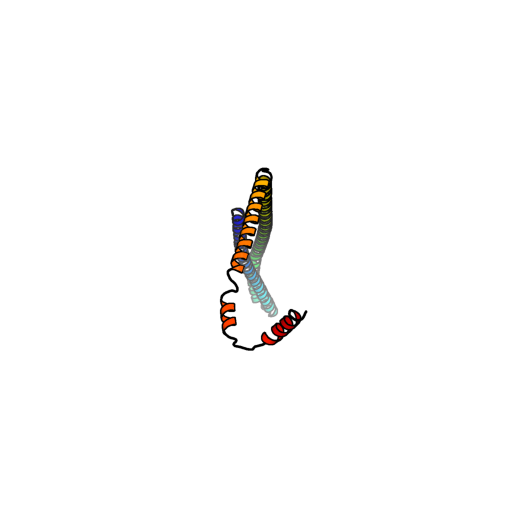 1.00 92.00 88 GLN A C 1
ATOM 690 O O . GLN A 1 88 ? -0.840 6.985 0.988 1.00 92.00 88 GLN A O 1
ATOM 695 N N . ILE A 1 89 ? -2.077 5.626 2.268 1.00 94.12 89 ILE A N 1
ATOM 696 C CA . ILE A 1 89 ? -1.869 4.422 1.451 1.00 94.12 89 ILE A CA 1
ATOM 697 C C . ILE A 1 89 ? -2.405 4.607 0.028 1.00 94.12 89 ILE A C 1
ATOM 699 O O . ILE A 1 89 ? -1.745 4.197 -0.927 1.00 94.12 89 ILE A O 1
ATOM 703 N N . GLU A 1 90 ? -3.579 5.216 -0.145 1.00 94.69 90 GLU A N 1
ATOM 704 C CA . GLU A 1 90 ? -4.117 5.508 -1.478 1.00 94.69 90 GLU A CA 1
ATOM 705 C C . GLU A 1 90 ? -3.244 6.510 -2.246 1.00 94.69 90 GLU A C 1
ATOM 707 O O . GLU A 1 90 ? -2.974 6.280 -3.425 1.00 94.69 90 GLU A O 1
ATOM 712 N N . SER A 1 91 ? -2.713 7.547 -1.588 1.00 93.06 91 SER A N 1
ATOM 713 C CA . SER A 1 91 ? -1.736 8.456 -2.210 1.00 93.06 91 SER A CA 1
ATOM 714 C C . SER A 1 91 ? -0.484 7.705 -2.668 1.00 93.06 91 SER A C 1
ATOM 716 O O . SER A 1 91 ? -0.086 7.816 -3.824 1.00 93.06 91 SER A O 1
ATOM 718 N N . LEU A 1 92 ? 0.090 6.857 -1.808 1.00 91.75 92 LEU A N 1
ATOM 719 C CA . LEU A 1 92 ? 1.276 6.066 -2.151 1.00 91.75 92 LEU A CA 1
ATOM 720 C C . LEU A 1 92 ? 1.021 5.123 -3.337 1.00 91.75 92 LEU A C 1
ATOM 722 O O . LEU A 1 92 ? 1.886 4.953 -4.196 1.00 91.75 92 LEU A O 1
ATOM 726 N N . LYS A 1 93 ? -0.173 4.524 -3.428 1.00 93.31 93 LYS A N 1
ATOM 727 C CA . LYS A 1 93 ? -0.567 3.714 -4.594 1.00 93.31 93 LYS A CA 1
ATOM 728 C C . LYS A 1 93 ? -0.634 4.551 -5.871 1.00 93.31 93 LYS A C 1
ATOM 730 O O . LYS A 1 93 ? -0.229 4.062 -6.925 1.00 93.31 93 LYS A O 1
ATOM 735 N N . GLN A 1 94 ? -1.158 5.773 -5.797 1.00 94.62 94 GLN A N 1
ATOM 736 C CA . GLN A 1 94 ? -1.214 6.682 -6.944 1.00 94.62 94 GLN A CA 1
ATOM 737 C C . GLN A 1 94 ? 0.185 7.115 -7.388 1.00 94.62 94 GLN A C 1
ATOM 739 O O . GLN A 1 94 ? 0.471 7.100 -8.584 1.00 94.62 94 GLN A O 1
ATOM 744 N N . ASP A 1 95 ? 1.073 7.424 -6.445 1.00 88.81 95 ASP A N 1
ATOM 745 C CA . ASP A 1 95 ? 2.453 7.797 -6.753 1.00 88.81 95 ASP A CA 1
ATOM 746 C C . ASP A 1 95 ? 3.224 6.636 -7.394 1.00 88.81 95 ASP A C 1
ATOM 748 O O . ASP A 1 95 ? 3.927 6.843 -8.382 1.00 88.81 95 ASP A O 1
ATOM 752 N N . ILE A 1 96 ? 3.026 5.397 -6.922 1.00 92.62 96 ILE A N 1
ATOM 753 C CA . ILE A 1 96 ? 3.592 4.205 -7.576 1.00 92.62 96 ILE A CA 1
ATOM 754 C C . ILE A 1 96 ? 3.115 4.100 -9.026 1.00 92.62 96 ILE A C 1
ATOM 756 O O . ILE A 1 96 ? 3.944 3.892 -9.908 1.00 92.62 96 ILE A O 1
ATOM 760 N N . ARG A 1 97 ? 1.813 4.276 -9.288 1.00 92.69 97 ARG A N 1
ATOM 761 C CA . ARG A 1 97 ? 1.275 4.226 -10.658 1.00 92.69 97 ARG A CA 1
ATOM 762 C C . ARG A 1 97 ? 1.892 5.298 -11.550 1.00 92.69 97 ARG A C 1
ATOM 764 O O . ARG A 1 97 ? 2.284 4.994 -12.668 1.00 92.69 97 ARG A O 1
ATOM 771 N N . ARG A 1 98 ? 2.054 6.523 -11.040 1.00 89.06 98 ARG A N 1
ATOM 772 C CA . ARG A 1 98 ? 2.716 7.605 -11.782 1.00 89.06 98 ARG A CA 1
ATOM 773 C C . ARG A 1 98 ? 4.143 7.216 -12.177 1.00 89.06 98 ARG A C 1
ATOM 775 O O . ARG A 1 98 ? 4.522 7.377 -13.330 1.00 89.06 98 ARG A O 1
ATOM 782 N N . ILE A 1 99 ? 4.912 6.652 -11.244 1.00 88.25 99 ILE A N 1
ATOM 783 C CA . ILE A 1 99 ? 6.288 6.206 -11.514 1.00 88.25 99 ILE A CA 1
ATOM 784 C C . ILE A 1 99 ? 6.307 5.041 -12.523 1.00 88.25 99 ILE A C 1
ATOM 786 O O . ILE A 1 99 ? 7.221 4.949 -13.344 1.00 88.25 99 ILE A O 1
ATOM 790 N N . GLU A 1 100 ? 5.313 4.149 -12.491 1.00 90.50 100 GLU A N 1
ATOM 791 C CA . GLU A 1 100 ? 5.162 3.077 -13.485 1.00 90.50 100 GLU A CA 1
ATOM 792 C C . GLU A 1 100 ? 4.882 3.616 -14.891 1.00 90.50 100 GLU A C 1
ATOM 794 O O . GLU A 1 100 ? 5.491 3.140 -15.855 1.00 90.50 100 GLU A O 1
ATOM 799 N N . ASP A 1 101 ? 4.012 4.618 -15.005 1.00 91.94 101 ASP A N 1
ATOM 800 C CA . ASP A 1 101 ? 3.686 5.272 -16.272 1.00 91.94 101 ASP A CA 1
ATOM 801 C C . ASP A 1 101 ? 4.906 6.011 -16.842 1.00 91.94 101 ASP A C 1
ATOM 803 O O . ASP A 1 101 ? 5.262 5.815 -18.008 1.00 91.94 101 ASP A O 1
ATOM 807 N N . GLU A 1 102 ? 5.618 6.773 -16.004 1.00 86.38 102 GLU A N 1
ATOM 808 C CA . GLU A 1 102 ? 6.883 7.420 -16.373 1.00 86.38 102 GLU A CA 1
ATOM 809 C C . GLU A 1 102 ? 7.903 6.385 -16.868 1.00 86.38 102 GLU A C 1
ATOM 811 O O . GLU A 1 102 ? 8.522 6.554 -17.921 1.00 86.38 102 GLU A O 1
ATOM 816 N N . LEU A 1 103 ? 8.060 5.262 -16.158 1.00 88.56 103 LEU A N 1
ATOM 817 C CA . LEU A 1 103 ? 8.967 4.189 -16.565 1.00 88.56 103 LEU A CA 1
ATOM 818 C C . LEU A 1 103 ? 8.575 3.581 -17.921 1.00 88.56 103 LEU A C 1
ATOM 820 O O . LEU A 1 103 ? 9.452 3.251 -18.728 1.00 88.56 103 LEU A O 1
ATOM 824 N N . ALA A 1 104 ? 7.279 3.410 -18.180 1.00 89.31 104 ALA A N 1
ATOM 825 C CA . ALA A 1 104 ? 6.790 2.912 -19.458 1.00 89.31 104 ALA A CA 1
ATOM 826 C C . ALA A 1 104 ? 7.129 3.882 -20.601 1.00 89.31 104 ALA A C 1
ATOM 828 O O . ALA A 1 104 ? 7.562 3.439 -21.669 1.00 89.31 104 ALA A O 1
ATOM 829 N N . GLU A 1 105 ? 7.002 5.188 -20.372 1.00 87.94 105 GLU A N 1
ATOM 830 C CA . GLU A 1 105 ? 7.415 6.215 -21.327 1.00 87.94 105 GLU A CA 1
ATOM 831 C C . GLU A 1 105 ? 8.931 6.189 -21.569 1.00 87.94 105 GLU A C 1
ATOM 833 O O . GLU A 1 105 ? 9.376 6.129 -22.718 1.00 87.94 105 GLU A O 1
ATOM 838 N N . PHE A 1 106 ? 9.742 6.115 -20.508 1.00 85.88 106 PHE A N 1
ATOM 839 C CA . PHE A 1 106 ? 11.200 6.000 -20.625 1.00 85.88 106 PHE A CA 1
ATOM 840 C C . PHE A 1 106 ? 11.629 4.779 -21.448 1.00 85.88 106 PHE A C 1
ATOM 842 O O . PHE A 1 106 ? 12.541 4.879 -22.274 1.00 85.88 106 PHE A O 1
ATOM 849 N N . LYS A 1 107 ? 10.961 3.631 -21.276 1.00 86.81 107 LYS A N 1
ATOM 850 C CA . LYS A 1 107 ? 11.210 2.425 -22.083 1.00 86.81 107 LYS A CA 1
ATOM 851 C C . LYS A 1 107 ? 10.881 2.642 -23.560 1.00 86.81 107 LYS A C 1
ATOM 853 O O . LYS A 1 107 ? 11.686 2.269 -24.411 1.00 86.81 107 LYS A O 1
ATOM 858 N N . ARG A 1 108 ? 9.754 3.291 -23.875 1.00 87.38 108 ARG A N 1
ATOM 859 C CA . ARG A 1 108 ? 9.387 3.630 -25.263 1.00 87.38 108 ARG A CA 1
ATOM 860 C C . ARG A 1 108 ? 10.406 4.574 -25.897 1.00 87.38 108 ARG A C 1
ATOM 862 O O . ARG A 1 108 ? 10.848 4.328 -27.017 1.00 87.38 108 ARG A O 1
ATOM 869 N N . ASN A 1 109 ? 10.828 5.603 -25.165 1.00 86.00 109 ASN A N 1
ATOM 870 C CA . ASN A 1 109 ? 11.828 6.562 -25.632 1.00 86.00 109 ASN A CA 1
ATOM 871 C C . ASN A 1 109 ? 13.184 5.890 -25.875 1.00 86.00 109 ASN A C 1
ATOM 873 O O . ASN A 1 109 ? 13.818 6.141 -26.901 1.00 86.00 109 ASN A O 1
ATOM 877 N N . ARG A 1 110 ? 13.608 4.972 -24.993 1.00 86.44 110 ARG A N 1
ATOM 878 C CA . ARG A 1 110 ? 14.784 4.125 -25.239 1.00 86.44 110 ARG A CA 1
ATOM 879 C C . ARG A 1 110 ? 14.644 3.369 -26.558 1.00 86.44 110 ARG A C 1
ATOM 881 O O . ARG A 1 110 ? 15.561 3.417 -27.374 1.00 86.44 110 ARG A O 1
ATOM 888 N N . ASP A 1 111 ? 13.543 2.648 -26.748 1.00 85.19 111 ASP A N 1
ATOM 889 C CA . ASP A 1 111 ? 13.358 1.781 -27.916 1.00 85.19 111 ASP A CA 1
ATOM 890 C C . ASP A 1 111 ? 13.357 2.597 -29.215 1.00 85.19 111 ASP A C 1
ATOM 892 O O . ASP A 1 111 ? 13.982 2.200 -30.202 1.00 85.19 111 ASP A O 1
ATOM 896 N N . PHE A 1 112 ? 12.762 3.792 -29.179 1.00 87.00 112 PHE A N 1
ATOM 897 C CA . PHE A 1 112 ? 12.828 4.762 -30.266 1.00 87.00 112 PHE A CA 1
ATOM 898 C C . PHE A 1 112 ? 14.266 5.212 -30.567 1.00 87.00 112 PHE A C 1
ATOM 900 O O . PHE A 1 112 ? 14.695 5.158 -31.720 1.00 87.00 112 PHE A O 1
ATOM 907 N N . ILE A 1 113 ? 15.043 5.603 -29.549 1.00 83.31 113 ILE A N 1
ATOM 908 C CA . ILE A 1 113 ? 16.443 6.030 -29.720 1.00 83.31 113 ILE A CA 1
ATOM 909 C C . ILE A 1 113 ? 17.299 4.886 -30.278 1.00 83.31 113 ILE A C 1
ATOM 911 O O . ILE A 1 113 ? 18.116 5.102 -31.175 1.00 83.31 113 ILE A O 1
ATOM 915 N N . ILE A 1 1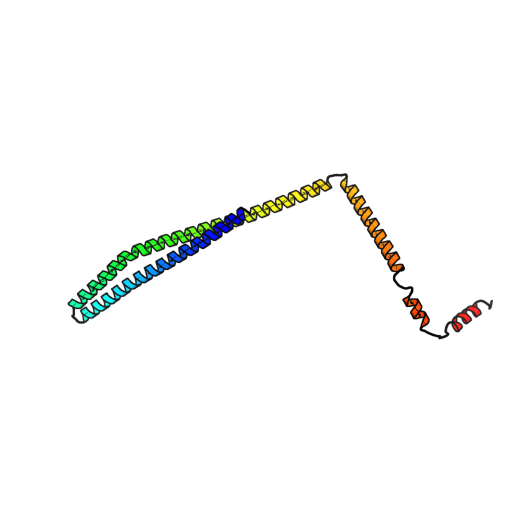14 ? 17.102 3.653 -29.799 1.00 83.25 114 ILE A N 1
ATOM 916 C CA . ILE A 1 114 ? 17.805 2.472 -30.316 1.00 83.25 114 ILE A CA 1
ATOM 917 C C . ILE A 1 114 ? 17.457 2.249 -31.794 1.00 83.25 114 ILE A C 1
ATOM 919 O O . ILE A 1 114 ? 18.359 2.016 -32.602 1.00 83.25 114 ILE A O 1
ATOM 923 N N . ALA A 1 115 ? 16.179 2.341 -32.169 1.00 83.62 115 ALA A N 1
ATOM 924 C CA . ALA A 1 115 ? 15.748 2.206 -33.558 1.00 83.62 115 ALA A CA 1
ATOM 925 C C . ALA A 1 115 ? 16.337 3.310 -34.454 1.00 83.62 115 ALA A C 1
ATOM 927 O O . ALA A 1 115 ? 16.848 3.018 -35.537 1.00 83.62 115 ALA A O 1
ATOM 928 N N . GLN A 1 116 ? 16.340 4.562 -33.988 1.00 80.56 116 GLN A N 1
ATOM 929 C CA . GLN A 1 116 ? 16.923 5.698 -34.704 1.00 80.56 116 GLN A CA 1
ATOM 930 C C . GLN A 1 116 ? 18.442 5.553 -34.879 1.00 80.56 116 GLN A C 1
ATOM 932 O O . GLN A 1 116 ? 18.968 5.841 -35.958 1.00 80.56 116 GLN A O 1
ATOM 937 N N . SER A 1 117 ? 19.141 5.072 -33.848 1.00 82.19 117 SER A N 1
ATOM 938 C CA . SER A 1 117 ? 20.578 4.792 -33.900 1.00 82.19 117 SER A CA 1
ATOM 939 C C . SER A 1 117 ? 20.890 3.710 -34.937 1.00 82.19 117 SER A C 1
ATOM 941 O O . SER A 1 117 ? 21.686 3.947 -35.846 1.00 82.19 117 SER A O 1
ATOM 943 N N . LYS A 1 118 ? 20.167 2.579 -34.907 1.00 81.00 118 LYS A N 1
ATOM 944 C CA . LYS A 1 118 ? 20.296 1.505 -35.910 1.00 81.00 118 LYS A CA 1
ATOM 945 C C . LYS A 1 118 ? 20.016 2.003 -37.327 1.00 81.00 118 LYS A C 1
ATOM 947 O O . LYS A 1 118 ? 20.783 1.723 -38.243 1.00 81.00 118 LYS A O 1
ATOM 952 N N . ALA A 1 119 ? 18.948 2.776 -37.522 1.00 76.94 119 ALA A N 1
ATOM 953 C CA . ALA A 1 119 ? 18.621 3.352 -38.825 1.00 76.94 119 ALA A CA 1
ATOM 954 C C . ALA A 1 119 ? 19.721 4.303 -39.330 1.00 76.94 119 ALA A C 1
ATOM 956 O O . ALA A 1 119 ? 20.039 4.311 -40.520 1.00 76.94 119 ALA A O 1
ATOM 957 N N . SER A 1 120 ? 20.322 5.092 -38.438 1.00 82.25 120 SER A N 1
ATOM 958 C CA . SER A 1 120 ? 21.432 5.993 -38.772 1.00 82.25 120 SER A CA 1
ATOM 959 C C . SER A 1 120 ? 22.710 5.224 -39.112 1.00 82.25 120 SER A C 1
ATOM 961 O O . SER A 1 120 ? 23.417 5.595 -40.049 1.00 82.25 120 SER A O 1
ATOM 963 N N . GLU A 1 121 ? 22.979 4.121 -38.416 1.00 80.06 121 GLU A N 1
ATOM 964 C CA . GLU A 1 121 ? 24.093 3.222 -38.709 1.00 80.06 121 GLU A CA 1
ATOM 965 C C . GLU A 1 121 ? 23.928 2.538 -40.073 1.00 80.06 121 GLU A C 1
ATOM 967 O O . GLU A 1 121 ? 24.850 2.577 -40.887 1.00 80.06 121 GLU A O 1
ATOM 972 N N . VAL A 1 122 ? 22.732 2.030 -40.390 1.00 74.12 122 VAL A N 1
ATOM 973 C CA . VAL A 1 122 ? 22.412 1.467 -41.715 1.00 74.12 122 VAL A CA 1
ATOM 974 C C . VAL A 1 122 ? 22.563 2.524 -42.812 1.00 74.12 122 VAL A C 1
ATOM 976 O O . VAL A 1 122 ? 23.191 2.263 -43.836 1.00 74.12 122 VAL A O 1
ATOM 979 N N . LYS A 1 123 ? 22.066 3.752 -42.601 1.00 71.88 123 LYS A N 1
ATOM 980 C CA . LYS A 1 123 ? 22.278 4.863 -43.548 1.00 71.88 123 LYS A CA 1
ATOM 981 C C . LYS A 1 123 ? 23.765 5.136 -43.761 1.00 71.88 123 LYS A C 1
ATOM 983 O O . LYS A 1 123 ? 24.194 5.276 -44.904 1.00 71.88 123 LYS A O 1
ATOM 988 N N . LYS A 1 124 ? 24.563 5.179 -42.690 1.00 82.88 124 LYS A N 1
ATOM 989 C CA . LYS A 1 124 ? 26.019 5.358 -42.773 1.00 82.88 124 LYS A CA 1
ATOM 990 C C . LYS A 1 124 ? 26.672 4.230 -43.574 1.00 82.88 124 LYS A C 1
ATOM 992 O O . LYS A 1 124 ? 27.490 4.523 -44.439 1.00 82.88 124 LYS A O 1
ATOM 997 N N . GLN A 1 125 ? 26.283 2.975 -43.345 1.00 76.50 125 GLN A N 1
ATOM 998 C CA . GLN A 1 125 ? 26.772 1.824 -44.110 1.00 76.50 125 GLN A CA 1
ATOM 999 C C . GLN A 1 125 ? 26.408 1.931 -45.598 1.00 76.50 125 GLN A C 1
ATOM 1001 O O . GLN A 1 125 ? 27.279 1.733 -46.443 1.00 76.50 125 GLN A O 1
ATOM 1006 N N . ILE A 1 126 ? 25.173 2.326 -45.934 1.00 70.50 126 ILE A N 1
ATOM 1007 C CA . ILE A 1 126 ? 24.739 2.556 -47.324 1.00 70.50 126 ILE A CA 1
ATOM 1008 C C . ILE A 1 126 ? 25.563 3.671 -47.974 1.00 70.50 126 ILE A C 1
ATOM 1010 O O . ILE A 1 126 ? 26.056 3.495 -49.086 1.00 70.50 126 ILE A O 1
ATOM 1014 N N . TYR A 1 127 ? 25.759 4.807 -47.299 1.00 77.31 127 TYR A N 1
ATOM 1015 C CA . TYR A 1 127 ? 26.575 5.901 -47.832 1.00 77.31 127 TYR A CA 1
ATOM 1016 C C . TYR A 1 127 ? 28.047 5.512 -47.983 1.00 77.31 127 TYR A C 1
ATOM 1018 O O . TYR A 1 127 ? 28.662 5.879 -48.979 1.00 77.31 127 TYR A O 1
ATOM 1026 N N . GLN A 1 128 ? 28.608 4.737 -47.053 1.00 77.44 128 GLN A N 1
ATOM 1027 C CA . GLN A 1 128 ? 29.964 4.200 -47.171 1.00 77.44 128 GLN A CA 1
ATOM 1028 C C . GLN A 1 128 ? 30.085 3.207 -48.332 1.00 77.44 128 GLN A C 1
ATOM 1030 O O . GLN A 1 128 ? 31.046 3.287 -49.093 1.00 77.44 128 GLN A O 1
ATOM 1035 N N . ALA A 1 129 ? 29.116 2.307 -48.514 1.00 72.25 129 ALA A N 1
ATOM 1036 C CA . ALA A 1 129 ? 29.070 1.397 -49.656 1.00 72.25 129 ALA A CA 1
ATOM 1037 C C . ALA A 1 129 ? 28.944 2.173 -50.976 1.00 72.25 129 ALA A C 1
ATOM 1039 O O . ALA A 1 129 ? 29.692 1.923 -51.916 1.00 72.25 129 ALA A O 1
ATOM 1040 N N . LYS A 1 130 ? 28.072 3.188 -51.023 1.00 70.31 130 LYS A N 1
ATOM 1041 C CA . LYS A 1 130 ? 27.908 4.074 -52.182 1.00 70.31 130 LYS A CA 1
ATOM 1042 C C . LYS A 1 130 ? 29.175 4.878 -52.477 1.00 70.31 130 LYS A C 1
ATOM 1044 O O . LYS A 1 130 ? 29.541 4.998 -53.637 1.00 70.31 130 LYS A O 1
ATOM 1049 N N . ALA A 1 131 ? 29.868 5.387 -51.459 1.00 71.12 131 ALA A N 1
ATOM 1050 C CA . ALA A 1 131 ? 31.142 6.089 -51.617 1.00 71.12 131 ALA A CA 1
ATOM 1051 C C . ALA A 1 131 ? 32.253 5.157 -52.133 1.00 71.12 131 ALA A C 1
ATOM 1053 O O . ALA A 1 131 ? 33.008 5.548 -53.018 1.00 71.12 131 ALA A O 1
ATOM 1054 N N . LYS A 1 132 ? 32.311 3.907 -51.649 1.00 64.06 132 LYS A N 1
ATOM 1055 C CA . LYS A 1 132 ? 33.217 2.876 -52.184 1.00 64.06 132 LYS A CA 1
ATOM 1056 C C . LYS A 1 132 ? 32.921 2.557 -53.655 1.00 64.06 132 LYS A C 1
ATOM 1058 O O . LYS A 1 132 ? 33.857 2.421 -54.429 1.00 64.06 132 LYS A O 1
ATOM 1063 N N . MET A 1 133 ? 31.645 2.500 -54.047 1.00 59.28 133 MET A N 1
ATOM 1064 C CA . MET A 1 133 ? 31.232 2.279 -55.442 1.00 59.28 133 MET A CA 1
ATOM 1065 C C . MET A 1 133 ? 31.413 3.509 -56.350 1.00 59.28 133 MET A C 1
ATOM 1067 O O . MET A 1 133 ? 31.610 3.357 -57.549 1.00 59.28 133 MET A O 1
ATOM 1071 N N . ALA A 1 134 ? 31.350 4.729 -55.808 1.00 58.12 134 ALA A N 1
ATOM 1072 C CA . ALA A 1 134 ? 31.492 5.971 -56.575 1.00 58.12 134 ALA A CA 1
ATOM 1073 C C . ALA A 1 134 ? 32.945 6.292 -56.972 1.00 58.12 134 ALA A C 1
ATOM 1075 O O . ALA A 1 134 ? 33.169 7.135 -57.843 1.00 58.12 134 ALA A O 1
ATOM 1076 N N . ASN A 1 135 ? 33.936 5.617 -56.378 1.00 56.31 135 ASN A N 1
ATOM 1077 C CA . ASN A 1 135 ? 35.305 5.648 -56.880 1.00 56.31 135 ASN A CA 1
ATOM 1078 C C . ASN A 1 135 ? 35.362 4.875 -58.206 1.00 56.31 135 ASN A C 1
ATOM 1080 O O . ASN A 1 135 ? 35.475 3.652 -58.223 1.00 56.31 135 ASN A O 1
ATOM 1084 N N . LYS A 1 136 ? 35.297 5.614 -59.323 1.00 54.06 136 LYS A N 1
ATOM 1085 C CA . LYS A 1 136 ? 35.327 5.117 -60.713 1.00 54.06 136 LYS A CA 1
ATOM 1086 C C . LYS A 1 136 ? 36.446 4.108 -61.025 1.00 54.06 136 LYS A C 1
ATOM 1088 O O . LYS A 1 136 ? 36.292 3.342 -61.961 1.00 54.06 136 LYS A O 1
ATOM 1093 N N . HIS A 1 137 ? 37.522 4.052 -60.237 1.00 56.38 137 HIS A N 1
ATOM 1094 C CA . HIS A 1 137 ? 38.598 3.063 -60.394 1.00 56.38 137 HIS A CA 1
ATOM 1095 C C . HIS A 1 137 ? 38.275 1.661 -59.840 1.00 56.38 137 HIS A C 1
ATOM 1097 O O . HIS A 1 137 ? 39.011 0.721 -60.112 1.00 56.38 137 HIS A O 1
ATOM 1103 N N . SER A 1 138 ? 37.189 1.493 -59.076 1.00 58.25 138 SER A N 1
ATOM 1104 C CA . SER A 1 138 ? 36.830 0.211 -58.449 1.00 58.25 138 SER A CA 1
ATOM 1105 C C . SER A 1 138 ? 35.839 -0.625 -59.259 1.00 58.25 138 SER A C 1
ATOM 1107 O O . SER A 1 138 ? 35.716 -1.812 -58.975 1.00 58.25 138 SER A O 1
ATOM 1109 N N . ALA A 1 139 ? 35.109 -0.049 -60.218 1.00 59.38 139 ALA A N 1
ATOM 1110 C CA . ALA A 1 139 ? 34.194 -0.821 -61.063 1.00 59.38 139 ALA A CA 1
ATOM 1111 C C . ALA A 1 139 ? 34.974 -1.706 -62.049 1.00 59.38 139 ALA A C 1
ATOM 1113 O O . ALA A 1 139 ? 34.654 -2.884 -62.186 1.00 59.38 139 ALA A O 1
ATOM 1114 N N . ASP A 1 140 ? 36.048 -1.164 -62.633 1.00 60.91 140 ASP A N 1
ATOM 1115 C CA . ASP A 1 140 ? 36.969 -1.912 -63.494 1.00 60.91 140 ASP A CA 1
ATOM 1116 C C . ASP A 1 140 ? 37.796 -2.929 -62.688 1.00 60.91 140 ASP A C 1
ATOM 1118 O O . ASP A 1 140 ? 37.939 -4.062 -63.130 1.00 60.91 140 ASP A O 1
ATOM 1122 N N . ASP A 1 141 ? 38.259 -2.594 -61.471 1.00 66.12 141 ASP A N 1
ATOM 1123 C CA . ASP A 1 141 ? 38.944 -3.556 -60.577 1.00 66.12 141 ASP A CA 1
ATOM 1124 C C . ASP A 1 141 ? 37.995 -4.672 -60.096 1.00 66.12 141 ASP A C 1
ATOM 1126 O O . ASP A 1 141 ? 38.383 -5.833 -59.997 1.00 66.12 141 ASP A O 1
ATOM 1130 N N . LEU A 1 142 ? 36.719 -4.363 -59.837 1.00 61.12 142 LEU A N 1
ATOM 1131 C CA . LEU A 1 142 ? 35.718 -5.369 -59.475 1.00 61.12 142 LEU A CA 1
ATOM 1132 C C . LEU A 1 142 ? 35.362 -6.263 -60.669 1.00 61.12 142 LEU A C 1
ATOM 1134 O O . LEU A 1 142 ? 35.268 -7.475 -60.485 1.00 61.12 142 LEU A O 1
ATOM 1138 N N . MET A 1 143 ? 35.215 -5.703 -61.877 1.00 65.31 143 MET A N 1
ATOM 1139 C CA . MET A 1 143 ? 35.045 -6.495 -63.101 1.00 65.31 143 MET A CA 1
ATOM 1140 C C . MET A 1 143 ? 36.275 -7.358 -63.378 1.00 65.31 143 MET A C 1
ATOM 1142 O O . MET A 1 143 ? 36.108 -8.547 -63.622 1.00 65.31 143 MET A O 1
ATOM 1146 N N . ALA A 1 144 ? 37.491 -6.827 -63.233 1.00 71.50 144 ALA A N 1
ATOM 1147 C CA . ALA A 1 144 ? 38.728 -7.587 -63.396 1.00 71.50 144 ALA A CA 1
ATOM 1148 C C . ALA A 1 144 ? 38.844 -8.727 -62.371 1.00 71.50 144 ALA A C 1
ATOM 1150 O O . ALA A 1 144 ? 39.215 -9.842 -62.726 1.00 71.50 144 ALA A O 1
ATOM 1151 N N . ARG A 1 145 ? 38.460 -8.504 -61.107 1.00 71.44 145 ARG A N 1
ATOM 1152 C CA . ARG A 1 145 ? 38.426 -9.561 -60.079 1.00 71.44 145 ARG A CA 1
ATOM 1153 C C . ARG A 1 145 ? 37.326 -10.586 -60.321 1.00 71.44 145 ARG A C 1
ATOM 1155 O O . ARG A 1 145 ? 37.541 -11.765 -60.052 1.00 71.44 145 ARG A O 1
ATOM 1162 N N . MET A 1 146 ? 36.153 -10.164 -60.792 1.00 67.00 146 MET A N 1
ATOM 1163 C CA . MET A 1 146 ? 35.075 -11.087 -61.158 1.00 67.00 146 MET A CA 1
ATOM 1164 C C . MET A 1 146 ? 35.449 -11.912 -62.388 1.00 67.00 146 MET A C 1
ATOM 1166 O O . MET A 1 146 ? 35.195 -13.111 -62.387 1.00 67.00 146 MET A O 1
ATOM 1170 N N . GLN A 1 147 ? 36.114 -11.311 -63.376 1.00 70.19 147 GLN A N 1
ATOM 1171 C CA . GLN A 1 147 ? 36.637 -11.996 -64.553 1.00 70.19 147 GLN A CA 1
ATOM 1172 C C . GLN A 1 147 ? 37.749 -12.978 -64.171 1.00 70.19 147 GLN A C 1
ATOM 1174 O O . GLN A 1 147 ? 37.644 -14.149 -64.507 1.00 70.19 147 GLN A O 1
ATOM 1179 N N . ALA A 1 148 ? 38.718 -12.570 -63.346 1.00 72.12 148 ALA A N 1
ATOM 1180 C CA . ALA A 1 148 ? 39.760 -13.464 -62.836 1.00 72.12 148 ALA A CA 1
ATOM 1181 C C . ALA A 1 148 ? 39.190 -14.612 -61.980 1.00 72.12 148 ALA A C 1
ATOM 1183 O O . ALA A 1 148 ? 39.702 -15.729 -61.999 1.00 72.12 148 ALA A O 1
ATOM 1184 N N . LYS A 1 149 ? 38.109 -14.366 -61.225 1.00 76.00 149 LYS A N 1
ATOM 1185 C CA . LYS A 1 149 ? 37.414 -15.415 -60.465 1.00 76.00 149 LYS A CA 1
ATOM 1186 C C . LYS A 1 149 ? 36.620 -16.354 -61.377 1.00 76.00 149 LYS A C 1
ATOM 1188 O O . LYS A 1 149 ? 36.579 -17.546 -61.095 1.00 76.00 149 LYS A O 1
ATOM 1193 N N . ALA A 1 150 ? 36.005 -15.839 -62.440 1.00 71.19 150 ALA A N 1
ATOM 1194 C CA . ALA A 1 150 ? 35.303 -16.642 -63.436 1.00 71.19 150 ALA A CA 1
ATOM 1195 C C . ALA A 1 150 ? 36.280 -17.497 -64.254 1.00 71.19 150 ALA A C 1
ATOM 1197 O O . ALA A 1 150 ? 36.032 -18.684 -64.417 1.00 71.19 150 ALA A O 1
ATOM 1198 N N . GLU A 1 151 ? 37.421 -16.943 -64.670 1.00 73.62 151 GLU A N 1
ATOM 1199 C CA . GLU A 1 151 ? 38.506 -17.689 -65.319 1.00 73.62 151 GLU A CA 1
ATOM 1200 C C . GLU A 1 151 ? 39.067 -18.762 -64.389 1.00 73.62 151 GLU A C 1
ATOM 1202 O O . GLU A 1 151 ? 39.172 -19.916 -64.784 1.00 73.62 151 GLU A O 1
ATOM 1207 N N . ARG A 1 152 ? 39.335 -18.438 -63.118 1.00 74.12 152 ARG A N 1
ATOM 1208 C CA . ARG A 1 152 ? 39.777 -19.439 -62.138 1.00 74.12 152 ARG A CA 1
ATOM 1209 C C . ARG A 1 152 ? 38.735 -20.536 -61.916 1.00 74.12 152 ARG A C 1
ATOM 1211 O O . ARG A 1 152 ? 39.103 -21.698 -61.853 1.00 74.12 152 ARG A O 1
ATOM 1218 N N . SER A 1 153 ? 37.455 -20.180 -61.828 1.00 72.44 153 SER A N 1
ATOM 1219 C CA . SER A 1 153 ? 36.358 -21.149 -61.733 1.00 72.44 153 SER A CA 1
ATOM 1220 C C . SER A 1 153 ? 36.231 -22.002 -62.994 1.00 72.44 153 SER A C 1
ATOM 1222 O O . SER A 1 153 ? 35.877 -23.169 -62.878 1.00 72.44 153 SER A O 1
ATOM 1224 N N . SER A 1 154 ? 36.488 -21.438 -64.177 1.00 61.22 154 SER A N 1
ATOM 1225 C CA . SER A 1 154 ? 36.499 -22.174 -65.443 1.00 61.22 154 SER A CA 1
ATOM 1226 C C . SER A 1 154 ? 37.669 -23.145 -65.477 1.00 61.22 154 SER A C 1
ATOM 1228 O O . SER A 1 154 ? 37.465 -24.314 -65.751 1.00 61.22 154 SER A O 1
ATOM 1230 N N . HIS A 1 155 ? 38.870 -22.700 -65.106 1.00 72.19 155 HIS A N 1
ATOM 1231 C CA . HIS A 1 155 ? 40.049 -23.557 -65.034 1.00 72.19 155 HIS A CA 1
ATOM 1232 C C . HIS A 1 155 ? 39.934 -24.632 -63.949 1.00 72.19 155 HIS A C 1
ATOM 1234 O O . HIS A 1 155 ? 40.397 -25.744 -64.155 1.00 72.19 155 HIS A O 1
ATOM 1240 N N . GLU A 1 156 ? 39.299 -24.342 -62.810 1.00 68.12 156 GLU A N 1
ATOM 1241 C CA . GLU A 1 156 ? 38.987 -25.348 -61.786 1.00 68.12 156 GLU A CA 1
ATOM 1242 C C . GLU A 1 156 ? 37.921 -26.343 -62.281 1.00 68.12 156 GLU A C 1
ATOM 1244 O O . GLU A 1 156 ? 38.016 -27.525 -61.962 1.00 68.12 156 GLU A O 1
ATOM 1249 N N . ALA A 1 157 ? 36.944 -25.908 -63.087 1.00 65.94 157 ALA A N 1
ATOM 1250 C CA . ALA A 1 157 ? 35.964 -26.795 -63.717 1.00 65.94 157 ALA A CA 1
ATOM 1251 C C . ALA A 1 157 ? 36.583 -27.660 -64.829 1.00 65.94 157 ALA A C 1
ATOM 1253 O O . ALA A 1 157 ? 36.300 -28.853 -64.882 1.00 65.94 157 ALA A O 1
ATOM 1254 N N . ASP A 1 158 ? 37.460 -27.094 -65.660 1.00 68.81 158 ASP A N 1
ATOM 1255 C CA . ASP A 1 158 ? 38.209 -27.818 -66.692 1.0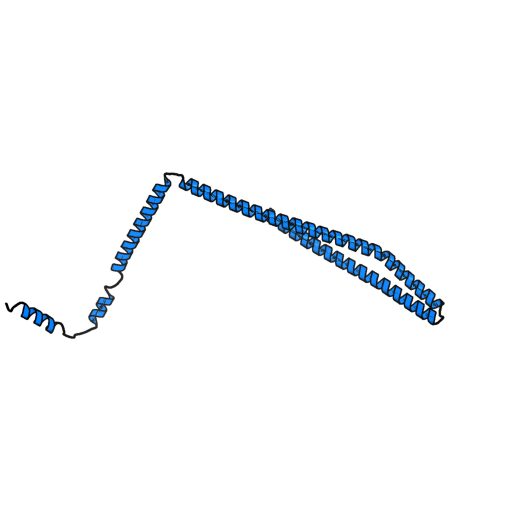0 68.81 158 ASP A CA 1
ATOM 1256 C C . ASP A 1 158 ? 39.185 -28.816 -66.055 1.00 68.81 158 ASP A C 1
ATOM 1258 O O . ASP A 1 158 ? 39.233 -29.971 -66.463 1.00 68.81 158 ASP A O 1
ATOM 1262 N N . ALA A 1 159 ? 39.889 -28.425 -64.986 1.00 67.12 159 ALA A N 1
ATOM 1263 C CA . ALA A 1 159 ? 40.750 -29.326 -64.220 1.00 67.12 159 ALA A CA 1
ATOM 1264 C C . ALA A 1 159 ? 39.949 -30.418 -63.494 1.00 67.12 159 ALA A C 1
ATOM 1266 O O . ALA A 1 159 ? 40.413 -31.548 -63.378 1.00 67.12 159 ALA A O 1
ATOM 1267 N N . ALA A 1 160 ? 38.740 -30.118 -63.010 1.00 62.09 160 ALA A N 1
ATOM 1268 C CA . ALA A 1 160 ? 37.841 -31.129 -62.460 1.00 62.09 160 ALA A CA 1
ATOM 1269 C C . ALA A 1 160 ? 37.296 -32.071 -63.545 1.00 62.09 160 ALA A C 1
ATOM 1271 O O . ALA A 1 160 ? 37.090 -33.245 -63.257 1.00 62.09 160 ALA A O 1
ATOM 1272 N N . ALA A 1 161 ? 37.093 -31.595 -64.778 1.00 60.75 161 ALA A N 1
ATOM 1273 C CA . ALA A 1 161 ? 36.714 -32.422 -65.921 1.00 60.75 161 ALA A CA 1
ATOM 1274 C C . ALA A 1 161 ? 37.876 -33.308 -66.404 1.00 60.75 161 ALA A C 1
ATOM 1276 O O . ALA A 1 161 ? 37.653 -34.483 -66.681 1.00 60.75 161 ALA A O 1
ATOM 1277 N N . GLU A 1 162 ? 39.111 -32.795 -66.431 1.00 60.88 162 GLU A N 1
ATOM 1278 C CA . GLU A 1 162 ? 40.323 -33.596 -66.665 1.00 60.88 162 GLU A CA 1
ATOM 1279 C C . GLU A 1 162 ? 40.533 -34.624 -65.551 1.00 60.88 162 GLU A C 1
ATOM 1281 O O . GLU A 1 162 ? 40.749 -35.794 -65.841 1.00 60.88 162 GLU A O 1
ATOM 1286 N N . MET A 1 163 ? 40.383 -34.240 -64.278 1.00 56.91 163 MET A N 1
ATOM 1287 C CA . MET A 1 163 ? 40.450 -35.200 -63.173 1.00 56.91 163 MET A CA 1
ATOM 1288 C C . MET A 1 163 ? 39.309 -36.218 -63.227 1.00 56.91 163 MET A C 1
ATOM 1290 O O . MET A 1 163 ? 39.545 -37.376 -62.919 1.00 56.91 163 MET A O 1
ATOM 1294 N N . ALA A 1 164 ? 38.093 -35.847 -63.633 1.00 55.28 164 ALA A N 1
ATOM 1295 C CA . ALA A 1 164 ? 36.992 -36.796 -63.819 1.00 55.28 164 ALA A CA 1
ATOM 1296 C C 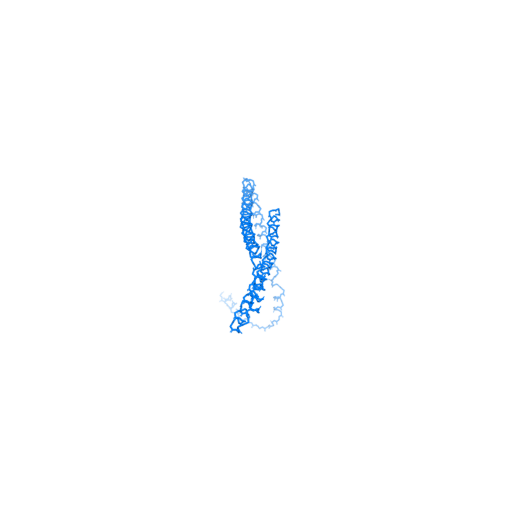. ALA A 1 164 ? 37.227 -37.740 -65.011 1.00 55.28 164 ALA A C 1
ATOM 1298 O O . ALA A 1 164 ? 36.787 -38.883 -64.962 1.00 55.28 164 ALA A O 1
ATOM 1299 N N . ALA A 1 165 ? 37.950 -37.295 -66.043 1.00 54.56 165 ALA A N 1
ATOM 1300 C CA . ALA A 1 165 ? 38.428 -38.158 -67.122 1.00 54.56 165 ALA A CA 1
ATOM 1301 C C . ALA A 1 165 ? 39.581 -39.084 -66.674 1.00 54.56 165 ALA A C 1
ATOM 1303 O O . ALA A 1 165 ? 39.736 -40.162 -67.238 1.00 54.56 165 ALA A O 1
ATOM 1304 N N . ASP A 1 166 ? 40.349 -38.695 -65.649 1.00 53.12 166 ASP A N 1
ATOM 1305 C CA . ASP A 1 166 ? 41.492 -39.456 -65.112 1.00 53.12 166 ASP A CA 1
ATOM 1306 C C . ASP A 1 166 ? 41.141 -40.319 -63.874 1.00 53.12 166 ASP A C 1
ATOM 1308 O O . ASP A 1 166 ? 41.916 -41.176 -63.457 1.00 53.12 166 ASP A O 1
ATOM 1312 N N . SER A 1 167 ? 39.956 -40.140 -63.272 1.00 52.47 167 SER A N 1
ATOM 1313 C CA . SER A 1 167 ? 39.527 -40.841 -62.042 1.00 52.47 167 SER A CA 1
ATOM 1314 C C . SER A 1 167 ? 38.160 -41.522 -62.142 1.00 52.47 167 SER A C 1
ATOM 1316 O O . SER A 1 167 ? 37.388 -41.579 -61.184 1.00 52.47 167 SER A O 1
ATOM 1318 N N . GLY A 1 168 ? 37.895 -42.124 -63.296 1.00 54.38 168 GLY A N 1
ATOM 1319 C CA . GLY A 1 168 ? 36.824 -43.099 -63.448 1.00 54.38 168 GLY A CA 1
ATOM 1320 C C . GLY A 1 168 ? 36.802 -43.655 -64.858 1.00 54.38 168 GLY A C 1
ATOM 1321 O O . GLY A 1 168 ? 36.233 -43.007 -65.725 1.00 54.38 168 GLY A O 1
ATOM 1322 N N . ASP A 1 169 ? 37.482 -44.792 -65.068 1.00 48.16 169 ASP A N 1
ATOM 1323 C CA . ASP A 1 169 ? 36.926 -46.022 -65.683 1.00 48.16 169 ASP A CA 1
ATOM 1324 C C . ASP A 1 169 ? 37.975 -46.989 -66.295 1.00 48.16 169 ASP A C 1
ATOM 1326 O O . ASP A 1 169 ? 37.614 -47.870 -67.075 1.00 48.16 169 ASP A O 1
ATOM 1330 N N . SER A 1 170 ? 39.277 -46.877 -65.974 1.00 51.22 170 SER A N 1
ATOM 1331 C CA . SER A 1 170 ? 40.302 -47.702 -66.657 1.00 51.22 170 SER A CA 1
ATOM 1332 C C . SER A 1 170 ? 40.782 -48.967 -65.926 1.00 51.22 170 SER A C 1
ATOM 1334 O O . SER A 1 170 ? 41.371 -49.810 -66.586 1.00 51.22 170 SER A O 1
ATOM 1336 N N . LEU A 1 171 ? 40.556 -49.150 -64.617 1.00 48.69 171 LEU A N 1
ATOM 1337 C CA . LEU A 1 171 ? 41.123 -50.302 -63.875 1.00 48.69 171 LEU A CA 1
ATOM 1338 C C . LEU A 1 171 ? 40.090 -51.361 -63.459 1.00 48.69 171 LEU A C 1
ATOM 1340 O O . LEU A 1 171 ? 40.420 -52.542 -63.392 1.00 48.69 171 LEU A O 1
ATOM 1344 N N . GLU A 1 172 ? 38.836 -50.976 -63.221 1.00 52.75 172 GLU A N 1
ATOM 1345 C CA . GLU A 1 172 ? 37.764 -51.927 -62.882 1.00 52.75 172 GLU A CA 1
ATOM 1346 C C . GLU A 1 172 ? 37.074 -52.508 -64.130 1.00 52.75 172 GLU A C 1
ATOM 1348 O O . GLU A 1 172 ? 36.659 -53.667 -64.103 1.00 52.75 172 GLU A O 1
ATOM 1353 N N . ASN A 1 173 ? 37.092 -51.791 -65.263 1.00 53.88 173 ASN A N 1
ATOM 13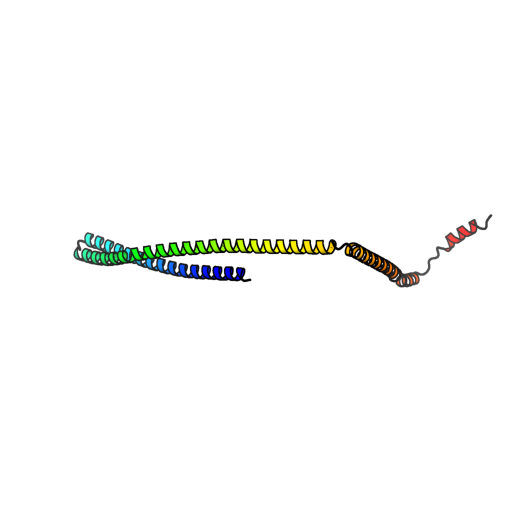54 C CA . ASN A 1 173 ? 36.717 -52.343 -66.571 1.00 53.88 173 ASN A CA 1
ATOM 1355 C C . ASN A 1 173 ? 37.748 -53.353 -67.114 1.00 53.88 173 ASN A C 1
ATOM 1357 O O . ASN A 1 173 ? 37.354 -54.332 -67.739 1.00 53.88 173 ASN A O 1
ATOM 1361 N N . GLU A 1 174 ? 39.046 -53.194 -66.823 1.00 50.88 174 GLU A N 1
ATOM 1362 C CA . GLU A 1 174 ? 40.082 -54.170 -67.218 1.00 50.88 174 GLU A CA 1
ATOM 1363 C C . GLU A 1 174 ? 39.995 -55.496 -66.438 1.00 50.88 174 GLU A C 1
ATOM 1365 O O . GLU A 1 174 ? 40.439 -56.531 -66.932 1.00 50.88 174 GLU A O 1
ATOM 1370 N N . PHE A 1 175 ? 39.386 -55.505 -65.246 1.00 45.88 175 PHE A N 1
ATOM 1371 C CA . PHE A 1 175 ? 39.162 -56.733 -64.470 1.00 45.88 175 PHE A CA 1
ATOM 1372 C C . PHE A 1 175 ? 37.822 -57.420 -64.771 1.00 45.88 175 PHE A C 1
ATOM 1374 O O . PHE A 1 175 ? 37.716 -58.634 -64.585 1.00 45.88 175 PHE A O 1
ATOM 1381 N N . ALA A 1 176 ? 36.823 -56.687 -65.273 1.00 54.25 176 ALA A N 1
ATOM 1382 C CA . ALA A 1 176 ? 35.572 -57.269 -65.763 1.00 54.25 176 ALA A CA 1
ATOM 1383 C C . ALA A 1 176 ? 35.760 -58.007 -67.106 1.00 54.25 176 ALA A C 1
ATOM 1385 O O . ALA A 1 176 ? 35.154 -59.057 -67.314 1.00 54.25 176 ALA A O 1
ATOM 1386 N N . ASP A 1 177 ? 36.671 -57.531 -67.963 1.00 47.91 177 ASP A N 1
ATOM 1387 C CA . ASP A 1 177 ? 36.955 -58.111 -69.290 1.00 47.91 177 ASP A CA 1
ATOM 1388 C C . ASP A 1 177 ? 37.828 -59.389 -69.247 1.00 47.91 177 ASP A C 1
ATOM 1390 O O . ASP A 1 177 ? 37.984 -60.093 -70.244 1.00 47.91 177 ASP A O 1
ATOM 1394 N N . LEU A 1 178 ? 38.380 -59.742 -68.078 1.00 46.25 178 LEU A N 1
ATOM 1395 C CA . LEU A 1 178 ? 39.188 -60.956 -67.865 1.00 46.25 178 LEU A CA 1
ATOM 1396 C C . LEU A 1 178 ? 38.399 -62.126 -67.241 1.00 46.25 178 LEU A C 1
ATOM 1398 O O . LEU A 1 178 ? 38.959 -63.207 -67.041 1.00 46.25 178 LEU A O 1
ATOM 1402 N N . GLY A 1 179 ? 37.110 -61.931 -66.934 1.00 45.53 179 GLY A N 1
ATOM 1403 C CA . GLY A 1 179 ? 36.276 -62.893 -66.204 1.00 45.53 179 GLY A CA 1
ATOM 1404 C C . GLY A 1 179 ? 35.280 -63.702 -67.040 1.00 45.53 179 GLY A C 1
ATOM 1405 O O . GLY A 1 179 ? 34.778 -64.713 -66.546 1.00 45.53 179 GLY A O 1
ATOM 1406 N N . GLU A 1 180 ? 35.002 -63.320 -68.290 1.00 40.38 180 GLU A N 1
ATOM 1407 C CA . GLU A 1 180 ? 33.985 -63.981 -69.118 1.00 40.38 180 GLU A CA 1
ATOM 1408 C C . GLU A 1 180 ? 34.613 -64.633 -70.355 1.00 40.38 180 GLU A C 1
ATOM 1410 O O . GLU A 1 180 ? 34.810 -64.059 -71.423 1.00 40.38 180 GLU A O 1
ATOM 1415 N N . SER A 1 181 ? 34.985 -65.896 -70.162 1.00 36.88 181 SER A N 1
ATOM 1416 C CA . SER A 1 181 ? 35.441 -66.788 -71.215 1.00 36.88 181 SER A CA 1
ATOM 1417 C C . SER A 1 181 ? 34.364 -66.996 -72.283 1.00 36.88 181 SER A C 1
ATOM 1419 O O . SER A 1 181 ? 33.248 -67.411 -71.988 1.00 36.88 181 SER A O 1
ATOM 1421 N N . SER A 1 182 ? 34.789 -66.858 -73.539 1.00 35.22 182 SER A N 1
ATOM 1422 C CA . SER A 1 182 ? 34.447 -67.766 -74.641 1.00 35.22 182 SER A CA 1
ATOM 1423 C C . SER A 1 182 ? 32.958 -68.019 -74.920 1.00 35.22 182 SER A C 1
ATOM 1425 O O . SER A 1 182 ? 32.384 -69.006 -74.459 1.00 35.22 182 SER A O 1
ATOM 1427 N N . ALA A 1 183 ? 32.390 -67.243 -75.843 1.00 39.91 183 ALA A N 1
ATOM 1428 C CA . ALA A 1 183 ? 31.390 -67.763 -76.771 1.00 39.91 183 ALA A CA 1
ATOM 1429 C C . ALA A 1 183 ? 31.479 -67.037 -78.121 1.00 39.91 183 ALA A C 1
ATOM 1431 O O . ALA A 1 183 ? 30.982 -65.931 -78.319 1.00 39.91 183 ALA A O 1
ATOM 1432 N N . ASP A 1 184 ? 32.166 -67.704 -79.045 1.00 44.81 184 ASP A N 1
ATOM 1433 C CA . ASP A 1 184 ? 32.172 -67.496 -80.487 1.00 44.81 184 ASP A CA 1
ATOM 1434 C C . ASP A 1 184 ? 30.819 -67.051 -81.070 1.00 44.81 184 ASP A C 1
ATOM 1436 O O . ASP A 1 184 ? 29.931 -67.864 -81.326 1.00 44.81 184 ASP A O 1
ATOM 1440 N N . GLN A 1 185 ? 30.691 -65.766 -81.401 1.00 45.81 185 GLN A N 1
ATOM 1441 C CA . GLN A 1 185 ? 29.657 -65.284 -82.330 1.00 45.81 185 GLN A CA 1
ATOM 1442 C C . GLN A 1 185 ? 30.161 -64.239 -83.334 1.00 45.81 185 GLN A C 1
ATOM 1444 O O . GLN A 1 185 ? 29.397 -63.715 -84.134 1.00 45.81 185 GLN A O 1
ATOM 1449 N N . THR A 1 186 ? 31.475 -64.005 -83.400 1.00 47.75 186 THR A N 1
ATOM 1450 C CA . THR A 1 186 ? 32.095 -63.094 -84.383 1.00 47.75 186 THR A CA 1
ATOM 1451 C C . THR A 1 186 ? 32.590 -63.798 -85.655 1.00 47.75 186 THR A C 1
ATOM 1453 O O . THR A 1 186 ? 33.032 -63.131 -86.594 1.00 47.75 186 THR A O 1
ATOM 1456 N N . ALA A 1 187 ? 32.464 -65.129 -85.731 1.00 46.00 187 ALA A N 1
ATOM 1457 C CA . ALA A 1 187 ? 32.840 -65.933 -86.897 1.00 46.00 187 ALA A CA 1
ATOM 1458 C C . ALA A 1 187 ? 31.762 -65.972 -88.001 1.00 46.00 187 ALA A C 1
ATOM 1460 O O . ALA A 1 187 ? 32.103 -66.124 -89.173 1.00 46.00 187 ALA A O 1
ATOM 1461 N N . ASN A 1 188 ? 30.478 -65.779 -87.669 1.00 54.19 188 ASN A N 1
ATOM 1462 C CA . ASN A 1 188 ? 29.395 -65.837 -88.662 1.00 54.19 188 ASN A CA 1
ATOM 1463 C C . ASN A 1 188 ? 29.159 -64.491 -89.374 1.00 54.19 188 ASN A C 1
ATOM 1465 O O . ASN A 1 188 ? 28.964 -64.464 -90.590 1.00 54.19 188 ASN A O 1
ATOM 1469 N N . ASP A 1 189 ? 29.293 -63.369 -88.663 1.00 57.12 189 ASP A N 1
ATOM 1470 C CA . ASP A 1 189 ? 29.038 -62.037 -89.236 1.00 57.12 189 ASP A CA 1
ATOM 1471 C C . ASP A 1 189 ? 30.193 -61.529 -90.114 1.00 57.12 189 ASP A C 1
ATOM 1473 O O . ASP A 1 189 ? 29.986 -60.841 -91.116 1.00 57.12 189 ASP A O 1
ATOM 1477 N N . LYS A 1 190 ? 31.432 -61.940 -89.814 1.00 53.16 190 LYS A N 1
ATOM 1478 C CA . LYS A 1 190 ? 32.617 -61.564 -90.604 1.00 53.16 190 LYS A CA 1
ATOM 1479 C C . LYS A 1 190 ? 32.794 -62.417 -91.869 1.00 53.16 190 LYS A C 1
ATOM 1481 O O . LYS A 1 190 ? 33.393 -61.948 -92.838 1.00 53.16 190 LYS A O 1
ATOM 1486 N N . LEU A 1 191 ? 32.217 -63.624 -91.918 1.00 54.09 191 LEU A N 1
ATOM 1487 C CA . LEU A 1 191 ? 32.246 -64.493 -93.104 1.00 54.09 191 LEU A CA 1
ATOM 1488 C C . LEU A 1 191 ? 31.176 -64.101 -94.146 1.00 54.09 191 LEU A C 1
ATOM 1490 O O . LEU A 1 191 ? 31.410 -64.244 -95.348 1.00 54.09 191 LEU A O 1
ATOM 1494 N N . ALA A 1 192 ? 30.049 -63.523 -93.712 1.00 61.03 192 ALA A N 1
ATOM 1495 C CA . ALA A 1 192 ? 29.042 -62.931 -94.599 1.00 61.03 192 ALA A CA 1
ATOM 1496 C C . ALA A 1 192 ? 29.555 -61.653 -95.297 1.00 61.03 192 ALA A C 1
ATOM 1498 O O . ALA A 1 192 ? 29.363 -61.479 -96.502 1.00 61.03 192 ALA A O 1
ATOM 1499 N N . ALA A 1 193 ? 30.289 -60.803 -94.571 1.00 60.22 193 ALA A N 1
ATOM 1500 C CA . ALA A 1 193 ? 30.861 -59.566 -95.106 1.00 60.22 193 ALA A CA 1
ATOM 1501 C C . ALA A 1 193 ? 32.017 -59.797 -96.102 1.00 60.22 193 ALA A C 1
ATOM 1503 O O . ALA A 1 193 ? 32.195 -59.012 -97.034 1.00 60.22 193 ALA A O 1
ATOM 1504 N N . LEU A 1 194 ? 32.786 -60.883 -95.953 1.00 55.00 194 LEU A N 1
ATOM 1505 C CA . LEU A 1 194 ? 33.881 -61.225 -96.873 1.00 55.00 194 LEU A CA 1
ATOM 1506 C C . LEU A 1 194 ? 33.399 -61.895 -98.169 1.00 55.00 194 LEU A C 1
ATOM 1508 O O . LEU A 1 194 ? 33.950 -61.604 -99.230 1.00 55.00 194 LEU A O 1
ATOM 1512 N N . LYS A 1 195 ? 32.330 -62.706 -98.131 1.00 58.50 195 LYS A N 1
ATOM 1513 C CA . LYS A 1 195 ? 31.706 -63.246 -99.358 1.00 58.50 195 LYS A CA 1
ATOM 1514 C C . LYS A 1 195 ? 31.102 -62.151 -100.245 1.00 58.50 195 LYS A C 1
ATOM 1516 O O . LYS A 1 195 ? 31.134 -62.282 -101.462 1.00 58.50 195 LYS A O 1
ATOM 1521 N N . ALA A 1 196 ? 30.618 -61.058 -99.655 1.00 61.69 196 ALA A N 1
ATOM 1522 C CA . ALA A 1 196 ? 30.083 -59.912 -100.391 1.00 61.69 196 ALA A CA 1
ATOM 1523 C C . ALA A 1 196 ? 31.164 -59.017 -101.037 1.00 61.69 196 ALA A C 1
ATOM 1525 O O . ALA A 1 196 ? 30.839 -58.201 -101.894 1.00 61.69 196 ALA A O 1
ATOM 1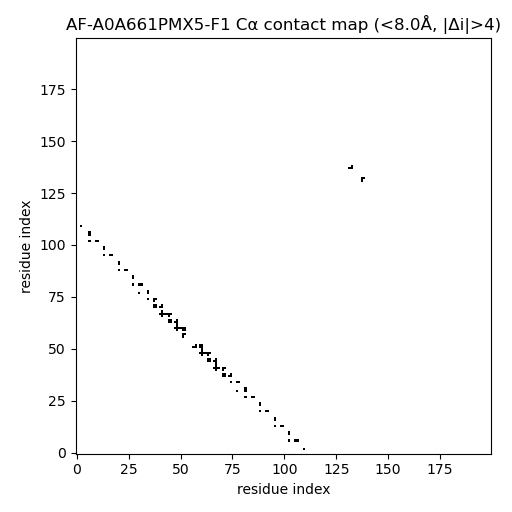526 N N . LYS A 1 197 ? 32.440 -59.152 -100.642 1.00 52.44 197 LYS A N 1
ATOM 1527 C CA . LYS A 1 197 ? 33.528 -58.242 -101.051 1.00 52.44 197 LYS A CA 1
ATOM 1528 C C . LYS A 1 197 ? 34.594 -58.879 -101.961 1.00 52.44 197 LYS A C 1
ATOM 1530 O O . LYS A 1 197 ? 35.512 -58.185 -102.376 1.00 52.44 197 LYS A O 1
ATOM 1535 N N . LEU A 1 198 ? 34.479 -60.175 -102.266 1.00 59.69 198 LEU A N 1
ATOM 1536 C CA . LEU A 1 198 ? 35.417 -60.948 -103.105 1.00 59.69 198 LEU A CA 1
ATOM 1537 C C . LEU A 1 198 ? 34.719 -61.701 -104.262 1.00 59.69 198 LEU A C 1
ATOM 1539 O O . LEU A 1 198 ? 35.299 -62.612 -104.845 1.00 59.69 198 LEU A O 1
ATOM 1543 N N . GLY A 1 199 ? 33.470 -61.340 -104.579 1.00 56.12 199 GLY A N 1
ATOM 1544 C CA . GLY A 1 199 ? 32.620 -62.010 -105.573 1.00 56.12 199 GLY A CA 1
ATOM 1545 C C . GLY A 1 199 ? 31.914 -61.057 -106.541 1.00 56.12 199 GLY A C 1
ATOM 1546 O O . GLY A 1 199 ? 30.749 -61.279 -106.856 1.00 56.12 199 GLY A O 1
ATOM 1547 N N . ASN A 1 200 ? 32.615 -59.991 -106.934 1.00 41.72 200 ASN A N 1
ATOM 1548 C CA . ASN A 1 200 ? 32.582 -59.310 -108.233 1.00 41.72 200 ASN A CA 1
ATOM 1549 C C . ASN A 1 200 ? 33.983 -58.729 -108.456 1.00 41.72 200 ASN A C 1
ATOM 1551 O O . ASN A 1 200 ? 34.517 -58.162 -107.474 1.00 41.72 200 ASN A O 1
#

pLDDT: mean 78.56, std 17.26, range [35.22, 96.62]

Nearest PDB structures (foldseek):
  9eom-assembly1_A-54  TM=6.606E-01  e=7.854E-07  Synechocystis sp. PCC 6803
  9eom-assembly1_A-56  TM=6.606E-01  e=7.854E-07  Synechocystis sp. PCC 6803
  9eom-assembly1_A-58  TM=6.606E-01  e=7.854E-07  Synechocystis sp. PCC 6803
  9eom-assembly1_A-60  TM=6.606E-01  e=7.854E-07  Synechocystis sp. PCC 6803
  9eon-assembly1_A  TM=6.632E-01  e=2.243E-06  Synechocystis sp. PCC 6803

Mean predicted aligned error: 17.38 Å

Sequence (200 aa):
MMLDQAIRDKEKQIKEAKQAVMSCIATEKQAKALLDKEKLEQSNWEAKAETALKAGREDLALKALGRAGEHEKKALEMEPRCQEQRTQIESLKQDIRRIEDELAEFKRNRDFIIAQSKASEVKKQIYQAKAKMANKHSADDLMARMQAKAERSSHEADAAAEMAADSGDSLENEFADLGESSADQTANDKLAALKAKLGN

Solvent-accessible surface area (backbone atoms only — not comparable to full-atom values): 10871 Å² total; per-residue (Å²): 108,72,68,59,47,53,52,51,52,50,53,50,51,52,53,52,50,51,52,53,51,52,52,52,52,51,52,51,51,51,54,47,52,50,38,54,47,32,50,48,50,18,52,53,25,44,56,50,15,54,52,26,44,77,70,72,36,55,76,56,16,54,54,26,42,54,53,16,51,55,28,45,53,53,30,63,66,45,49,60,56,51,53,49,52,52,52,52,51,52,51,53,53,51,52,51,50,50,53,52,53,51,50,53,51,53,52,52,53,49,54,49,52,53,50,52,50,52,52,51,50,51,49,49,51,51,51,50,52,49,54,60,62,65,41,74,75,46,59,58,51,48,48,51,52,51,49,55,49,49,50,50,51,49,53,52,50,50,51,48,50,52,46,51,68,74,70,66,74,76,69,68,54,59,57,59,72,74,69,71,79,85,80,93,68,70,70,64,64,54,53,56,58,50,58,73,70,74,73,124

Radius of gyration: 51.71 Å; Cα contacts (8 Å, |Δi|>4): 68; chains: 1; bounding box: 77×77×147 Å

Secondary structure (DSSP, 8-state):
-HHHHHHHHHHHHHHHHHHHHHHHHHHHHHHHHHHHHHHHHHHHHHHHHHHHHHTT-HHHHHHHHHHHHHHHHHHHHHHHHHHHHHHHHHHHHHHHHHHHHHHHHHHHHHHHHHHHHHHHHHHHHHHHHHHHHHSTHHHHHHHHHHHHHHHHHHHHHHHHHHHHHHSSSSSHHHHHTTS------HHHHHHHHHHTTS--

Foldseek 3Di:
DVLVVVLVVLVVVLVVLVVVLVVLVVVLVVLVVVLVVLQVLLVVLCVVLVVCVVVVNNVSSVVSNVSSVVSVVVSVVSVVVSVVSVVVSVVSVVVSVVSVVVSVVSVVVVVVVVVVVVVVVVVVVVVVVVVVVPPPVVVVVVVVVVVVVVVVVVVVVVVVVVVVVVPDDDPVVVVVVVPDDDDDDPVPVVVVVVVVVPPD